Protein AF-A0A4S8ZFY7-F1 (afdb_monomer)

Nearest PDB structures (foldseek):
  8hhl-assembly1_A  TM=3.261E-01  e=6.156E+00  Mycolicibacterium mucogenicum

Solvent-accessible surface area (backbone atoms only — not comparable to full-atom values): 12616 Å² total; per-residue (Å²): 144,54,70,66,61,53,52,51,51,52,50,65,68,30,71,67,46,47,50,53,52,52,52,27,52,50,54,35,50,53,52,41,51,53,55,38,50,54,51,48,54,51,49,50,51,51,49,54,56,51,48,72,70,41,74,66,40,67,49,26,60,78,42,76,73,60,42,101,64,55,70,70,60,52,51,52,40,50,51,52,54,50,53,52,52,52,51,48,53,52,48,48,57,47,47,49,52,56,39,59,70,47,43,63,63,42,38,51,53,44,53,69,70,62,85,82,83,78,82,55,83,84,32,60,63,63,71,60,69,75,82,97,63,84,81,60,72,67,67,71,52,71,74,79,75,77,75,82,91,83,82,90,80,85,88,82,90,88,84,86,85,91,84,83,87,82,94,79,85,86,88,88,79,94,75,85,78,88,77,82,79,83,85,86,86,88,89,79,81,87,77,90,78,134

Sequence (194 aa):
MRPLDDAHHRWMASAEMRQIRHWALGHAREWIMFTYNQMVDMRKQQYEAHLATVPYYELYKIYSGRPPISQPQMHELRMQMSAAQGAYQRGIDEDWKNSLQRYPEVLDYYFNLVEFKLPGEKSIAVQEPVFGGPVAPDLKKTESKGGKRMMMQPSLPMPGGPFMMPPGGPPRMGGPGPGRMPPPFAMGMRPGGF

Foldseek 3Di:
DPPVVVVVVVVCVDPVVVVLLVVLVVVLVVVLVVQLVV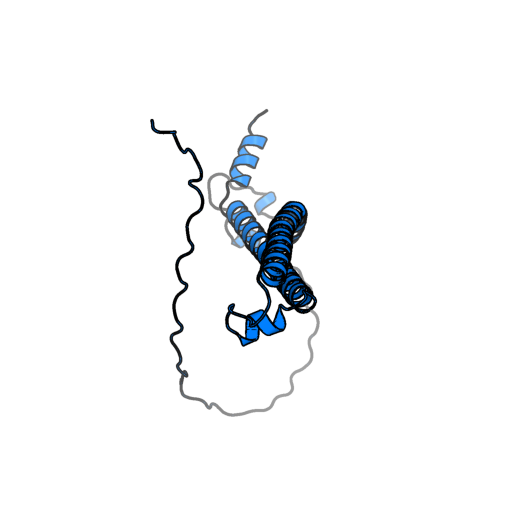QLVVLVVVLVVVLVVQPCSVQCVVVVNDGPDDPVSSVVNVVSNVVSVVVSVVSSVVSNVVSVVCSVVSSVVSSVVDDDDDDDCPQCCNVPPDPDDDDDVVSVVVVVPPDDDDDDDDDDDDDDDDDDDDDDDDDDDDDDDDDDDDDDDDPDDDDDDD

Organism: Aureobasidium pullulans (NCBI:txid5580)

Structure (mmCIF, N/CA/C/O backbone):
data_AF-A0A4S8ZFY7-F1
#
_entry.id   AF-A0A4S8ZFY7-F1
#
loop_
_atom_site.group_PDB
_atom_site.id
_atom_site.type_symbol
_atom_site.label_atom_id
_atom_site.label_alt_id
_atom_site.label_comp_id
_atom_site.label_asym_id
_atom_site.label_entity_id
_atom_site.label_seq_id
_atom_site.pdbx_PDB_ins_code
_atom_site.Cartn_x
_atom_site.Cartn_y
_atom_site.Cartn_z
_atom_site.occupancy
_atom_site.B_iso_or_equiv
_atom_site.auth_seq_id
_atom_site.auth_comp_id
_atom_site.auth_asym_id
_atom_site.auth_atom_id
_atom_site.pdbx_PDB_model_num
ATOM 1 N N . MET A 1 1 ? 38.882 8.556 -17.965 1.00 56.72 1 MET A N 1
ATOM 2 C CA . MET A 1 1 ? 37.901 7.527 -17.564 1.00 56.72 1 MET A CA 1
ATOM 3 C C . MET A 1 1 ? 36.544 8.194 -17.319 1.00 56.72 1 MET A C 1
ATOM 5 O O . MET A 1 1 ? 36.258 8.508 -16.180 1.00 56.72 1 MET A O 1
ATOM 9 N N . ARG A 1 2 ? 35.798 8.562 -18.379 1.00 80.81 2 ARG A N 1
ATOM 10 C CA . ARG A 1 2 ? 34.471 9.230 -18.289 1.00 80.81 2 ARG A CA 1
ATOM 11 C C . ARG A 1 2 ? 33.509 9.001 -19.481 1.00 80.81 2 ARG A C 1
ATOM 13 O O . ARG A 1 2 ? 32.314 8.951 -19.237 1.00 80.81 2 ARG A O 1
ATOM 20 N N . PRO A 1 3 ? 33.950 8.795 -20.744 1.00 88.06 3 PRO A N 1
ATOM 21 C CA . PRO A 1 3 ? 33.005 8.757 -21.873 1.00 88.06 3 PRO A CA 1
ATOM 22 C C . PRO A 1 3 ? 31.991 7.604 -21.846 1.00 88.06 3 PRO A C 1
ATOM 24 O O . PRO A 1 3 ? 30.846 7.791 -22.255 1.00 88.06 3 PRO A O 1
ATOM 27 N N . LEU A 1 4 ? 32.408 6.422 -21.373 1.00 89.19 4 LEU A N 1
ATOM 28 C CA . LEU A 1 4 ? 31.520 5.268 -21.209 1.00 89.19 4 LEU A CA 1
ATOM 29 C C . LEU A 1 4 ? 30.473 5.544 -20.129 1.00 89.19 4 LEU A C 1
ATOM 31 O O . LEU A 1 4 ? 29.285 5.357 -20.378 1.00 89.19 4 LEU A O 1
ATOM 35 N N . ASP A 1 5 ? 30.912 6.035 -18.971 1.00 92.38 5 ASP A N 1
ATOM 36 C CA . ASP A 1 5 ? 30.031 6.369 -17.852 1.00 92.38 5 ASP A CA 1
ATOM 37 C C . ASP A 1 5 ? 29.026 7.455 -18.257 1.00 92.38 5 ASP A C 1
ATOM 39 O O . ASP A 1 5 ? 27.833 7.328 -17.988 1.00 92.38 5 ASP A O 1
ATOM 43 N N . ASP A 1 6 ? 29.472 8.470 -19.005 1.00 92.00 6 ASP A N 1
ATOM 44 C CA . ASP A 1 6 ? 28.614 9.533 -19.529 1.00 92.00 6 ASP A CA 1
ATOM 45 C C . ASP A 1 6 ? 27.575 8.989 -20.526 1.00 92.00 6 ASP A C 1
ATOM 47 O O . ASP A 1 6 ? 26.408 9.387 -20.502 1.00 92.00 6 ASP A O 1
ATOM 51 N N . ALA A 1 7 ? 27.978 8.086 -21.428 1.00 90.25 7 ALA A N 1
ATOM 52 C CA . ALA A 1 7 ? 27.071 7.457 -22.388 1.00 90.25 7 ALA A CA 1
ATOM 53 C C . ALA A 1 7 ? 26.052 6.540 -21.700 1.00 90.25 7 ALA A C 1
ATOM 55 O O . ALA A 1 7 ? 24.858 6.618 -21.999 1.00 90.25 7 ALA A O 1
ATOM 56 N N . HIS A 1 8 ? 26.507 5.732 -20.744 1.00 90.75 8 HIS A N 1
ATOM 57 C CA . HIS A 1 8 ? 25.653 4.885 -19.923 1.00 90.75 8 HIS A CA 1
ATOM 58 C C . HIS A 1 8 ? 24.648 5.724 -19.124 1.00 90.75 8 HIS A C 1
ATOM 60 O O . HIS A 1 8 ? 23.452 5.443 -19.152 1.00 90.75 8 HIS A O 1
ATOM 66 N N . HIS A 1 9 ? 25.096 6.812 -18.494 1.00 93.88 9 HIS A N 1
ATOM 67 C CA . HIS A 1 9 ? 24.229 7.720 -17.750 1.00 93.88 9 HIS A CA 1
ATOM 68 C C . HIS A 1 9 ? 23.139 8.344 -18.637 1.00 93.88 9 HIS A C 1
ATOM 70 O O . HIS A 1 9 ? 21.966 8.357 -18.257 1.00 93.88 9 HIS A O 1
ATOM 76 N N . ARG A 1 10 ? 23.484 8.798 -19.854 1.00 92.31 10 ARG A N 1
ATOM 77 C CA . ARG A 1 10 ? 22.493 9.308 -20.823 1.00 92.31 10 ARG A CA 1
ATOM 78 C C . ARG A 1 10 ? 21.473 8.244 -21.223 1.00 92.31 10 ARG A C 1
ATOM 80 O O . ARG A 1 10 ? 20.291 8.558 -21.326 1.00 92.31 10 ARG A O 1
ATOM 87 N N . TRP A 1 11 ? 21.905 6.999 -21.423 1.00 91.00 11 TRP A N 1
ATOM 88 C CA . TRP A 1 11 ? 20.997 5.894 -21.734 1.00 91.00 11 TRP A CA 1
ATOM 89 C C . TRP A 1 11 ? 20.074 5.558 -20.557 1.00 91.00 11 TRP A C 1
ATOM 91 O O . TRP A 1 11 ? 18.869 5.406 -20.747 1.00 91.00 11 TRP A O 1
ATOM 101 N N . MET A 1 12 ? 20.589 5.554 -19.327 1.00 92.81 12 MET A N 1
ATOM 102 C CA . MET A 1 12 ? 19.773 5.384 -18.118 1.00 92.81 12 MET A CA 1
ATOM 103 C C . MET A 1 12 ? 18.739 6.510 -17.941 1.00 92.81 12 MET A C 1
ATOM 105 O O . MET A 1 12 ? 17.677 6.296 -17.353 1.00 92.81 12 MET A O 1
ATOM 109 N N . ALA A 1 13 ? 19.022 7.697 -18.487 1.00 92.56 13 ALA A N 1
ATOM 110 C CA . ALA A 1 13 ? 18.121 8.846 -18.539 1.00 92.56 13 ALA A CA 1
ATOM 111 C C . ALA A 1 13 ? 17.257 8.920 -19.821 1.00 92.56 13 ALA A C 1
ATOM 113 O O . ALA A 1 13 ? 16.560 9.919 -20.028 1.00 92.56 13 ALA A O 1
ATOM 114 N N . SER A 1 14 ? 17.282 7.902 -20.686 1.00 93.19 14 SER A N 1
ATOM 115 C CA . SER A 1 14 ? 16.482 7.846 -21.920 1.00 93.19 14 SER A CA 1
ATOM 116 C C . SER A 1 14 ? 14.975 7.730 -21.648 1.00 93.19 14 SER A C 1
ATOM 118 O O . SER A 1 14 ? 14.536 7.427 -20.534 1.00 93.19 14 SER A O 1
ATOM 120 N N . ALA A 1 15 ? 14.154 7.992 -22.670 1.00 91.88 15 ALA A N 1
ATOM 121 C CA . ALA A 1 15 ? 12.702 7.857 -22.558 1.00 91.88 15 ALA A CA 1
ATOM 122 C C . ALA A 1 15 ? 12.288 6.392 -22.354 1.00 91.88 15 ALA A C 1
ATOM 124 O O . ALA A 1 15 ? 11.414 6.112 -21.537 1.00 91.88 15 ALA A O 1
ATOM 125 N N . GLU A 1 16 ? 12.973 5.474 -23.030 1.00 90.06 16 GLU A N 1
ATOM 126 C CA . GLU A 1 16 ? 12.769 4.033 -22.965 1.00 90.06 16 GLU A CA 1
ATOM 127 C C . GLU A 1 16 ? 13.034 3.507 -21.552 1.00 90.06 16 GLU A C 1
ATOM 129 O O . GLU A 1 16 ? 12.172 2.860 -20.957 1.00 90.06 16 GLU A O 1
ATOM 134 N N . MET A 1 17 ? 14.182 3.854 -20.958 1.00 94.38 17 MET A N 1
ATOM 135 C CA . MET A 1 17 ? 14.497 3.423 -19.593 1.00 94.38 17 MET A CA 1
ATOM 136 C C . MET A 1 17 ? 13.538 4.037 -18.561 1.00 94.38 17 MET A C 1
ATOM 138 O O . MET A 1 17 ? 13.124 3.366 -17.612 1.00 94.38 17 MET A O 1
ATOM 142 N N . ARG A 1 18 ? 13.116 5.297 -18.749 1.00 95.44 18 ARG A N 1
ATOM 143 C CA . ARG A 1 18 ? 12.071 5.910 -17.908 1.00 95.44 18 ARG A CA 1
ATOM 144 C C . ARG A 1 18 ? 10.742 5.164 -18.005 1.00 95.44 18 ARG A C 1
ATOM 146 O O . ARG A 1 18 ? 10.114 4.950 -16.972 1.00 95.44 18 ARG A O 1
ATOM 153 N N . GLN A 1 19 ? 10.327 4.764 -19.206 1.00 95.56 19 GLN A N 1
ATOM 154 C CA . GLN A 1 19 ? 9.098 4.000 -19.417 1.00 95.56 19 GLN A CA 1
ATOM 155 C C . GLN A 1 19 ? 9.163 2.642 -18.713 1.00 95.56 19 GLN A C 1
ATOM 157 O O . GLN A 1 19 ? 8.219 2.277 -18.016 1.00 95.56 19 GLN A O 1
ATOM 162 N N . ILE A 1 20 ? 10.291 1.939 -18.829 1.00 96.00 20 ILE A N 1
ATOM 163 C CA . ILE A 1 20 ? 10.524 0.655 -18.156 1.00 96.00 20 ILE A CA 1
ATOM 164 C C . ILE A 1 20 ? 10.422 0.808 -16.638 1.00 96.00 20 ILE A C 1
ATOM 166 O O . ILE A 1 20 ? 9.660 0.093 -15.990 1.00 96.00 20 ILE A O 1
ATOM 170 N N . ARG A 1 21 ? 11.133 1.788 -16.065 1.00 97.06 21 ARG A N 1
ATOM 171 C CA . ARG A 1 21 ? 11.073 2.067 -14.624 1.00 97.06 21 ARG A CA 1
ATOM 172 C C . ARG A 1 21 ? 9.662 2.421 -14.174 1.00 97.06 21 ARG A C 1
ATOM 174 O O . ARG A 1 21 ? 9.221 1.929 -13.144 1.00 97.06 21 ARG A O 1
ATOM 181 N N . HIS A 1 22 ? 8.964 3.272 -14.922 1.00 97.44 22 HIS A N 1
ATOM 182 C CA . HIS A 1 22 ? 7.596 3.664 -14.596 1.00 97.44 22 HIS A CA 1
ATOM 183 C C . HIS A 1 22 ? 6.650 2.460 -14.599 1.00 97.44 22 HIS A C 1
ATOM 185 O O . HIS A 1 22 ? 5.879 2.294 -13.657 1.00 97.44 22 HIS A O 1
ATOM 191 N N . TRP A 1 23 ? 6.753 1.599 -15.616 1.00 97.81 23 TRP A N 1
ATOM 192 C CA . TRP A 1 23 ? 5.964 0.377 -15.716 1.00 97.81 23 TRP A CA 1
ATOM 193 C C . TRP A 1 23 ? 6.233 -0.561 -14.532 1.00 97.81 23 TRP A C 1
ATOM 195 O O . TRP A 1 23 ? 5.291 -0.919 -13.828 1.00 97.81 23 TRP A O 1
ATOM 205 N N . ALA A 1 24 ? 7.499 -0.880 -14.244 1.00 98.19 24 ALA A N 1
ATOM 206 C CA . ALA A 1 24 ? 7.856 -1.782 -13.147 1.00 98.19 24 ALA A CA 1
ATOM 207 C C . ALA A 1 24 ? 7.432 -1.227 -11.774 1.00 98.19 24 ALA A C 1
ATOM 209 O O . ALA A 1 24 ? 6.827 -1.941 -10.977 1.00 98.19 24 ALA A O 1
ATOM 210 N N . LEU 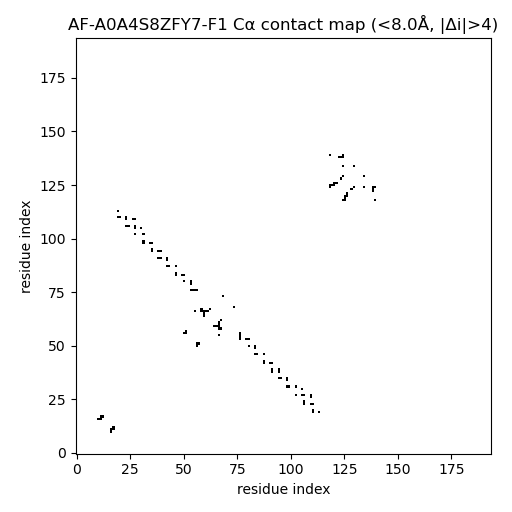A 1 25 ? 7.675 0.065 -11.515 1.00 97.94 25 LEU A N 1
ATOM 211 C CA . LEU A 1 25 ? 7.277 0.725 -10.265 1.00 97.94 25 LEU A CA 1
ATOM 212 C C . LEU A 1 25 ? 5.755 0.760 -10.085 1.00 97.94 25 LEU A C 1
ATOM 214 O O . LEU A 1 25 ? 5.270 0.567 -8.971 1.00 97.94 25 LEU A O 1
ATOM 218 N N . GLY A 1 26 ? 5.006 1.013 -11.162 1.00 98.25 26 GLY A N 1
ATOM 219 C CA . GLY A 1 26 ? 3.545 1.016 -11.132 1.00 98.25 26 GLY A CA 1
ATOM 220 C C . GLY A 1 26 ? 2.991 -0.338 -10.696 1.00 98.25 26 GLY A C 1
ATOM 221 O O . GLY A 1 26 ? 2.262 -0.413 -9.708 1.00 98.25 26 GLY A O 1
ATOM 222 N N . HIS A 1 27 ? 3.426 -1.409 -11.360 1.00 98.50 27 HIS A N 1
ATOM 223 C CA . HIS A 1 27 ? 2.950 -2.763 -11.071 1.00 98.50 27 HIS A CA 1
ATOM 224 C C . HIS A 1 27 ? 3.401 -3.255 -9.694 1.00 98.50 27 HIS A C 1
ATOM 226 O O . HIS A 1 27 ? 2.603 -3.821 -8.948 1.00 98.50 27 HIS A O 1
ATOM 232 N N . ALA A 1 28 ? 4.651 -2.982 -9.306 1.00 98.31 28 ALA A N 1
ATOM 233 C CA . ALA A 1 28 ? 5.142 -3.336 -7.980 1.00 98.31 28 ALA A CA 1
ATOM 234 C C . ALA A 1 28 ? 4.320 -2.658 -6.876 1.00 98.31 28 ALA A C 1
ATOM 236 O O . ALA A 1 28 ? 3.912 -3.307 -5.914 1.00 98.31 28 ALA A O 1
ATOM 237 N N . ARG A 1 29 ? 4.015 -1.362 -7.024 1.00 97.62 29 ARG A N 1
ATOM 238 C CA . ARG A 1 29 ? 3.180 -0.629 -6.065 1.00 97.62 29 ARG A CA 1
ATOM 239 C C . ARG A 1 29 ? 1.773 -1.215 -5.968 1.00 97.62 29 ARG A C 1
ATOM 241 O O . ARG A 1 29 ? 1.260 -1.362 -4.860 1.00 97.62 29 ARG A O 1
ATOM 248 N N . GLU A 1 30 ? 1.145 -1.517 -7.100 1.00 98.06 30 GLU A N 1
ATOM 249 C CA . GLU A 1 30 ? -0.192 -2.118 -7.133 1.00 98.06 30 GLU A CA 1
ATOM 250 C C . GLU A 1 30 ? -0.214 -3.473 -6.426 1.00 98.06 30 GLU A C 1
ATOM 252 O O . GLU A 1 30 ? -1.083 -3.712 -5.589 1.00 98.06 30 GLU A O 1
ATOM 257 N N . TRP A 1 31 ? 0.785 -4.318 -6.681 1.00 97.81 31 TRP A N 1
ATOM 258 C CA . TRP A 1 31 ? 0.906 -5.627 -6.048 1.00 97.81 31 TRP A CA 1
ATOM 259 C C . TRP A 1 31 ? 1.089 -5.535 -4.524 1.00 97.81 31 TRP A C 1
ATOM 261 O O . TRP A 1 31 ? 0.446 -6.271 -3.768 1.00 97.81 31 TRP A O 1
ATOM 271 N N . ILE A 1 32 ? 1.924 -4.599 -4.057 1.00 97.88 32 ILE A N 1
ATOM 272 C CA . ILE A 1 32 ? 2.134 -4.345 -2.624 1.00 97.88 32 ILE A CA 1
ATOM 273 C C . ILE A 1 32 ? 0.836 -3.900 -1.960 1.00 97.88 32 ILE A C 1
ATOM 275 O O . ILE A 1 32 ? 0.464 -4.437 -0.920 1.00 97.88 32 ILE A O 1
ATOM 279 N N . MET A 1 33 ? 0.127 -2.950 -2.573 1.00 97.75 33 MET A N 1
ATOM 280 C CA . MET A 1 33 ? -1.140 -2.450 -2.040 1.00 97.75 33 MET A CA 1
ATOM 281 C C . MET A 1 33 ? -2.213 -3.536 -2.027 1.00 97.75 33 MET A C 1
ATOM 283 O O . MET A 1 33 ? -2.927 -3.672 -1.037 1.00 97.75 33 MET A O 1
ATOM 287 N N . PHE A 1 34 ? -2.305 -4.337 -3.089 1.00 96.75 34 PHE A N 1
ATOM 288 C CA . PHE A 1 34 ? -3.218 -5.473 -3.154 1.00 96.75 34 PHE A CA 1
ATOM 289 C C . PHE A 1 34 ? -2.973 -6.452 -1.999 1.00 96.75 34 PHE A C 1
ATOM 291 O O . PHE A 1 34 ? -3.896 -6.771 -1.252 1.00 96.75 34 PHE A O 1
ATOM 298 N N . THR A 1 35 ? -1.721 -6.870 -1.805 1.00 96.19 35 THR A N 1
ATOM 299 C CA . THR A 1 35 ? -1.345 -7.820 -0.749 1.00 96.19 35 THR A CA 1
ATOM 300 C C . THR A 1 35 ? -1.579 -7.243 0.647 1.00 96.19 35 THR A C 1
ATOM 302 O O . THR A 1 35 ? -2.128 -7.924 1.511 1.00 96.19 35 THR A O 1
ATOM 305 N N . TYR A 1 36 ? -1.217 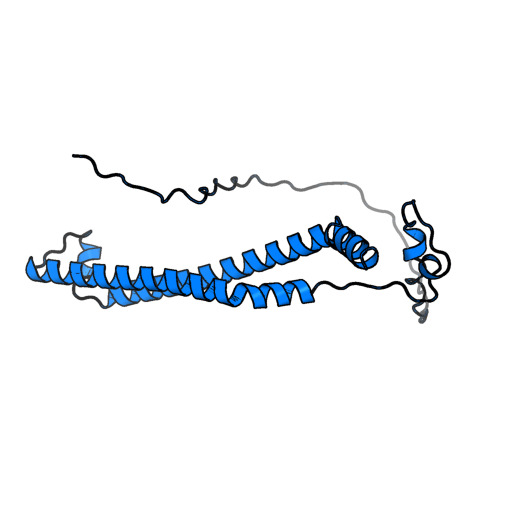-5.977 0.869 1.00 98.06 36 TYR A N 1
ATOM 306 C CA . TYR A 1 36 ? -1.477 -5.283 2.128 1.00 98.06 36 TYR A CA 1
ATOM 307 C C . TYR A 1 36 ? -2.974 -5.232 2.454 1.00 98.06 36 TYR A C 1
ATOM 309 O O . TYR A 1 36 ? -3.367 -5.585 3.563 1.00 98.06 36 TYR A O 1
ATOM 317 N N . ASN A 1 37 ? -3.819 -4.874 1.484 1.00 97.75 37 ASN A N 1
ATOM 318 C CA . ASN A 1 37 ? -5.266 -4.817 1.690 1.00 97.75 37 ASN A CA 1
ATOM 319 C C . ASN A 1 37 ? -5.842 -6.188 2.076 1.00 97.75 37 ASN A C 1
ATOM 321 O O . ASN A 1 37 ? -6.669 -6.257 2.978 1.00 97.75 37 ASN A O 1
ATOM 325 N N . GLN A 1 38 ? -5.351 -7.282 1.479 1.00 97.56 38 GLN A N 1
ATOM 326 C CA . GLN A 1 38 ? -5.750 -8.637 1.884 1.00 97.56 38 GLN A CA 1
ATOM 327 C C . GLN A 1 38 ? -5.393 -8.942 3.348 1.00 97.56 38 GLN A C 1
ATOM 329 O O . GLN A 1 38 ? -6.184 -9.553 4.066 1.00 97.56 38 GLN A O 1
ATOM 334 N N . MET A 1 39 ? -4.223 -8.499 3.818 1.00 97.19 39 MET A N 1
ATOM 335 C CA . MET A 1 39 ? -3.831 -8.671 5.222 1.00 97.19 39 MET A CA 1
ATOM 336 C C . MET A 1 39 ? -4.687 -7.818 6.161 1.00 97.19 39 MET A C 1
ATOM 338 O O . MET A 1 39 ? -5.121 -8.315 7.198 1.00 97.19 39 MET A O 1
ATOM 342 N N . VAL A 1 40 ? -5.007 -6.578 5.779 1.00 97.62 40 VAL A N 1
ATOM 343 C CA . VAL A 1 40 ? -5.929 -5.715 6.537 1.00 97.62 40 VAL A CA 1
ATOM 344 C C . VAL A 1 40 ? -7.317 -6.349 6.641 1.00 97.62 40 VAL A C 1
ATOM 346 O O . VAL A 1 40 ? -7.887 -6.390 7.732 1.00 97.62 40 VAL A O 1
ATOM 349 N N . ASP A 1 41 ? -7.842 -6.900 5.546 1.00 98.00 41 ASP A N 1
ATOM 350 C CA . ASP A 1 41 ? -9.130 -7.598 5.542 1.00 98.00 41 ASP A CA 1
ATOM 351 C C . ASP A 1 41 ? -9.106 -8.813 6.483 1.00 98.00 41 ASP A C 1
ATOM 353 O O . ASP A 1 41 ? -10.015 -8.992 7.299 1.00 98.00 41 ASP A O 1
ATOM 357 N N . MET A 1 42 ? -8.032 -9.608 6.446 1.00 97.88 42 MET A N 1
ATOM 358 C CA . MET A 1 42 ? -7.836 -10.733 7.363 1.00 97.88 42 MET A CA 1
ATOM 359 C C . MET A 1 42 ? -7.748 -10.270 8.828 1.00 97.88 42 MET A C 1
ATOM 361 O O . MET A 1 42 ? -8.389 -10.856 9.701 1.00 97.88 42 MET A O 1
ATOM 365 N N . ARG A 1 43 ? -6.996 -9.202 9.122 1.00 97.56 43 ARG A N 1
ATOM 366 C CA . ARG A 1 43 ? -6.893 -8.621 10.473 1.00 97.56 43 ARG A CA 1
ATOM 367 C C . ARG A 1 43 ? -8.239 -8.133 10.976 1.00 97.56 43 ARG A C 1
ATOM 369 O O . ARG A 1 43 ? -8.546 -8.317 12.151 1.00 97.56 43 ARG A O 1
ATOM 376 N N . LYS A 1 44 ? -9.044 -7.524 10.106 1.00 97.88 44 LYS A N 1
ATOM 377 C CA . LYS A 1 44 ? -10.382 -7.052 10.457 1.00 97.88 44 LYS A CA 1
ATOM 378 C C . LYS A 1 44 ? -11.271 -8.223 10.868 1.00 97.88 44 LYS A C 1
ATOM 380 O O . LYS A 1 44 ? -11.902 -8.157 11.918 1.00 97.88 44 LYS A O 1
ATOM 385 N N . GLN A 1 45 ? -11.246 -9.317 10.109 1.00 97.88 45 GLN A N 1
ATOM 386 C CA . GLN A 1 45 ? -11.970 -10.542 10.464 1.00 97.88 45 GLN A CA 1
ATOM 387 C C . GLN A 1 45 ? -11.485 -11.128 11.798 1.00 97.88 45 GLN A C 1
ATOM 389 O O . GLN A 1 45 ? -12.301 -11.499 12.637 1.00 97.88 45 GLN A O 1
ATOM 394 N N . GLN A 1 46 ? -10.169 -11.172 12.032 1.00 97.19 46 GLN A N 1
ATOM 395 C CA . GLN A 1 46 ? -9.597 -11.636 13.303 1.00 97.19 46 GLN A CA 1
ATOM 396 C C . GLN A 1 46 ? -10.013 -10.752 14.485 1.00 97.19 46 GLN A C 1
ATOM 398 O O . GLN A 1 46 ? -10.338 -11.266 15.554 1.00 97.19 46 GLN A O 1
ATOM 403 N N . TYR A 1 47 ? -10.024 -9.431 14.299 1.00 98.06 47 TYR A N 1
ATOM 404 C CA . TYR A 1 47 ? -10.467 -8.471 15.306 1.00 98.06 47 TYR A CA 1
ATOM 405 C C . TYR A 1 47 ? -11.953 -8.647 15.641 1.00 98.06 47 TYR A C 1
ATOM 407 O O . TYR A 1 47 ? -12.306 -8.745 16.815 1.00 98.06 47 TYR A O 1
ATOM 415 N N . GLU A 1 48 ? -12.816 -8.759 14.629 1.00 97.12 48 GLU A N 1
ATOM 416 C CA . GLU A 1 48 ? -14.251 -9.005 14.810 1.00 97.12 48 GLU A CA 1
ATOM 417 C C . GLU A 1 48 ? -14.515 -10.352 15.497 1.00 97.12 48 GLU A C 1
ATOM 419 O O . GLU A 1 48 ? -15.307 -10.422 16.439 1.00 97.12 48 GLU A O 1
ATOM 424 N N . ALA A 1 49 ? -13.803 -11.407 15.089 1.00 97.00 49 ALA A N 1
ATOM 425 C CA . ALA A 1 49 ? -13.879 -12.718 15.724 1.00 97.00 49 ALA A CA 1
ATOM 426 C C . ALA A 1 49 ? -13.423 -12.667 17.190 1.00 97.00 49 ALA A C 1
ATOM 428 O O . ALA A 1 49 ? -14.068 -13.256 18.054 1.00 97.00 49 ALA A O 1
ATOM 429 N N . HIS A 1 50 ? -12.351 -11.930 17.496 1.00 96.88 50 HIS A N 1
ATOM 430 C CA . HIS A 1 50 ? -11.892 -11.757 18.870 1.00 96.88 50 HIS A CA 1
ATOM 431 C C . HIS A 1 50 ? -12.920 -11.004 19.718 1.00 96.88 50 HIS A C 1
ATOM 433 O O . HIS A 1 50 ? -13.252 -11.459 20.811 1.00 96.88 50 HIS A O 1
ATOM 439 N N . LEU A 1 51 ? -13.490 -9.909 19.211 1.00 96.81 51 LEU A N 1
ATOM 440 C CA . LEU A 1 51 ? -14.541 -9.184 19.923 1.00 96.81 51 LEU A CA 1
ATOM 441 C C . LEU A 1 51 ? -15.775 -10.050 20.189 1.00 96.81 51 LEU A C 1
ATOM 443 O O . LEU A 1 51 ? -16.351 -9.954 21.267 1.00 96.81 51 LEU A O 1
ATOM 447 N N . ALA A 1 52 ? -16.146 -10.948 19.274 1.00 95.81 52 ALA A N 1
ATOM 448 C CA . ALA A 1 52 ? -17.239 -11.893 19.507 1.00 95.81 52 ALA A CA 1
ATOM 449 C C . ALA A 1 52 ? -16.990 -12.832 20.709 1.00 95.81 52 ALA A C 1
ATOM 451 O O . ALA A 1 52 ? -17.943 -13.333 21.301 1.00 95.81 52 ALA A O 1
ATOM 452 N N . THR A 1 53 ? -15.727 -13.047 21.102 1.00 96.31 53 THR A N 1
ATOM 453 C CA . THR A 1 53 ? -15.365 -13.818 22.307 1.00 96.31 53 THR A CA 1
ATOM 454 C C . THR A 1 53 ? -15.338 -12.983 23.592 1.00 96.31 53 THR A C 1
ATOM 456 O O . THR A 1 53 ? -15.306 -13.550 24.684 1.00 96.31 53 THR A O 1
ATOM 459 N N . VAL A 1 54 ? -15.359 -11.649 23.489 1.00 96.31 54 VAL A N 1
ATOM 460 C CA . VAL A 1 54 ? -15.286 -10.744 24.644 1.00 96.31 54 VAL A CA 1
ATOM 461 C C . VAL A 1 54 ? -16.594 -10.809 25.452 1.00 96.31 54 VAL A C 1
ATOM 463 O O . VAL A 1 54 ? -17.681 -10.616 24.891 1.00 96.31 54 VAL A O 1
ATOM 466 N N . PRO A 1 55 ? -16.538 -11.033 26.780 1.00 96.25 55 PRO A N 1
ATOM 467 C CA . PRO A 1 55 ? -17.725 -11.067 27.627 1.00 96.25 55 PRO A CA 1
ATOM 468 C C . PRO A 1 55 ? -18.566 -9.793 27.505 1.00 96.25 55 PRO A C 1
ATOM 470 O O . PRO A 1 55 ? -18.039 -8.685 27.508 1.00 96.25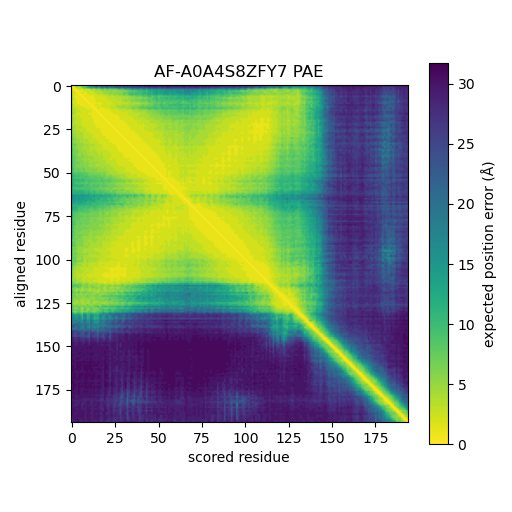 55 PRO A O 1
ATOM 473 N N . TYR A 1 56 ? -19.890 -9.947 27.446 1.00 95.12 56 TYR A N 1
ATOM 474 C CA . TYR A 1 56 ? -20.865 -8.849 27.325 1.00 95.12 56 TYR A CA 1
ATOM 475 C C . TYR A 1 56 ? -20.807 -8.041 26.012 1.00 95.12 56 TYR A C 1
ATOM 477 O O . TYR A 1 56 ? -21.623 -7.131 25.841 1.00 95.12 56 TYR A O 1
ATOM 485 N N . TYR A 1 57 ? -19.928 -8.374 25.059 1.00 96.38 57 TYR A N 1
ATOM 486 C CA . TYR A 1 57 ? -19.818 -7.647 23.788 1.00 96.38 57 TYR A CA 1
ATOM 487 C C . TYR A 1 57 ? -21.084 -7.752 22.921 1.00 96.38 57 TYR A C 1
ATOM 489 O O . TYR A 1 57 ? -21.544 -6.755 22.364 1.00 96.38 57 TYR A O 1
ATOM 497 N N . GLU A 1 58 ? -21.723 -8.923 22.867 1.00 95.44 58 GLU A N 1
ATOM 498 C CA . GLU A 1 58 ? -22.991 -9.077 22.138 1.00 95.44 58 GLU A CA 1
ATOM 499 C C . GLU A 1 58 ? -24.119 -8.227 22.747 1.00 95.44 58 GLU A C 1
ATOM 501 O O . GLU A 1 58 ? -24.847 -7.551 22.020 1.00 95.44 58 GLU A O 1
ATOM 506 N N . LEU A 1 59 ? -24.213 -8.154 24.083 1.00 95.38 59 LEU A N 1
ATOM 507 C CA . LEU A 1 59 ? -25.151 -7.238 24.748 1.00 95.38 59 LEU A CA 1
ATOM 508 C C . LEU A 1 59 ? -24.820 -5.781 24.416 1.00 95.38 59 LEU A C 1
ATOM 510 O O . LEU A 1 59 ? -25.714 -4.982 24.147 1.00 95.38 59 LEU A O 1
ATOM 514 N N . TYR A 1 60 ? -23.538 -5.424 24.404 1.00 95.50 60 TYR A N 1
ATOM 515 C CA . TYR A 1 60 ? -23.101 -4.085 24.033 1.00 95.50 60 TYR A CA 1
ATOM 516 C C . TYR A 1 60 ? -23.549 -3.703 22.615 1.00 95.50 60 TYR A C 1
ATOM 518 O O . TYR A 1 60 ? -24.044 -2.592 22.422 1.00 95.50 60 TYR A O 1
ATOM 526 N N . LYS A 1 61 ? -23.464 -4.625 21.647 1.00 94.50 61 LYS A N 1
ATOM 527 C CA . LYS A 1 61 ? -23.968 -4.429 20.278 1.00 94.50 61 LYS A CA 1
ATOM 528 C C . LYS A 1 61 ? -25.487 -4.267 20.228 1.00 94.50 61 LYS A C 1
ATOM 530 O O . LYS A 1 61 ? -25.967 -3.286 19.666 1.00 94.50 61 LYS A O 1
ATOM 535 N N . ILE A 1 62 ? -26.237 -5.189 20.838 1.00 96.62 62 ILE A N 1
ATOM 536 C CA . ILE A 1 62 ? -27.713 -5.189 20.825 1.00 96.62 62 ILE A CA 1
ATOM 537 C C . ILE A 1 62 ? -28.269 -3.888 21.418 1.00 96.62 62 ILE A C 1
ATOM 539 O O . ILE A 1 62 ? -29.182 -3.282 20.864 1.00 96.62 62 ILE A O 1
ATOM 543 N N . TYR A 1 63 ? -27.679 -3.420 22.518 1.00 96.38 63 TYR A N 1
ATOM 544 C CA . TYR A 1 63 ? -28.114 -2.216 23.224 1.00 96.38 63 TYR A CA 1
ATOM 545 C C . TYR A 1 63 ? -27.381 -0.939 22.773 1.00 96.38 63 TYR A C 1
ATOM 547 O O . TYR A 1 63 ? -27.333 0.037 23.523 1.00 96.38 63 TYR A O 1
ATOM 555 N N . SER A 1 64 ? -26.796 -0.920 21.567 1.00 93.56 64 SER A N 1
ATOM 556 C CA . SER A 1 64 ? -26.160 0.270 20.967 1.00 93.56 64 SER A CA 1
ATOM 557 C C . SER A 1 64 ? -25.174 0.988 21.905 1.00 93.56 64 SER A C 1
ATOM 559 O O . SER A 1 64 ? -25.165 2.213 22.033 1.00 93.56 64 SER A O 1
ATOM 561 N N . GLY A 1 65 ? -24.364 0.211 22.622 1.00 91.69 65 GLY A N 1
ATOM 562 C CA . GLY A 1 65 ? -23.351 0.702 23.552 1.00 91.69 65 GLY A CA 1
ATOM 563 C C . GLY A 1 65 ? -23.840 1.023 24.967 1.00 91.69 65 GLY A C 1
ATOM 564 O O . GLY A 1 65 ? -23.051 1.503 25.785 1.00 91.69 65 GLY A O 1
ATOM 565 N N . ARG A 1 66 ? -25.112 0.747 25.288 1.00 91.81 66 ARG A N 1
ATOM 566 C CA . ARG A 1 66 ? -25.701 0.920 26.631 1.00 91.81 66 ARG A CA 1
ATOM 567 C C . ARG A 1 66 ? -26.294 -0.389 27.182 1.00 91.81 66 ARG A C 1
ATOM 569 O O . ARG A 1 66 ? -27.489 -0.438 27.471 1.00 91.81 66 ARG A O 1
ATOM 576 N N . PRO A 1 67 ? -25.490 -1.460 27.311 1.00 93.88 67 PRO A N 1
ATOM 577 C CA . PRO A 1 67 ? -25.974 -2.740 27.820 1.00 93.88 67 PRO A CA 1
ATOM 578 C C . PRO A 1 67 ? -26.446 -2.640 29.282 1.00 93.88 67 PRO A C 1
ATOM 580 O O . PRO A 1 67 ? -25.836 -1.903 30.063 1.00 93.88 67 PRO A O 1
ATOM 583 N N . PRO A 1 68 ? -27.482 -3.402 29.686 1.00 93.94 68 PRO A N 1
ATOM 584 C CA . PRO A 1 68 ? -27.974 -3.457 31.064 1.00 93.94 68 PRO A CA 1
ATOM 585 C C . PRO A 1 68 ? -27.050 -4.314 31.951 1.00 93.94 68 PRO A C 1
ATOM 587 O O . PRO A 1 68 ? -27.447 -5.349 32.480 1.00 93.94 68 PRO A O 1
ATOM 590 N N . ILE A 1 69 ? -25.790 -3.898 32.082 1.00 94.75 69 ILE A N 1
ATOM 591 C CA . ILE A 1 69 ? -24.755 -4.541 32.905 1.00 94.75 69 ILE A CA 1
ATOM 592 C C . ILE A 1 69 ? -24.272 -3.583 33.994 1.00 94.75 69 ILE A C 1
ATOM 594 O O . ILE A 1 69 ? -24.458 -2.368 33.909 1.00 94.75 69 ILE A O 1
ATOM 598 N N . SER A 1 70 ? -23.635 -4.126 35.030 1.00 96.44 70 SER A N 1
ATOM 599 C CA . SER A 1 70 ? -23.097 -3.310 36.120 1.00 96.44 70 SER A CA 1
ATOM 600 C C . SER A 1 70 ? -21.922 -2.435 35.656 1.00 96.44 70 SER A C 1
ATOM 602 O O . SER A 1 70 ? -21.199 -2.773 34.717 1.00 96.44 70 SER A O 1
ATOM 604 N N . GLN A 1 71 ? -21.691 -1.317 36.351 1.00 94.75 71 GLN A N 1
ATOM 605 C CA . GLN A 1 71 ? -20.555 -0.424 36.083 1.00 94.75 71 GLN A CA 1
ATOM 606 C C . GLN A 1 71 ? -19.182 -1.127 36.053 1.00 94.75 71 GLN A C 1
ATOM 608 O O . GLN A 1 71 ? -18.438 -0.881 35.102 1.00 94.75 71 GLN A O 1
ATOM 613 N N . PRO A 1 72 ? -18.819 -2.017 37.003 1.00 96.50 72 PRO A N 1
ATOM 614 C CA . PRO A 1 72 ? -17.534 -2.717 36.935 1.00 96.50 72 PRO A CA 1
ATOM 615 C C . PRO A 1 72 ? -17.417 -3.646 35.715 1.00 96.50 72 PRO A C 1
ATOM 617 O O . PRO A 1 72 ? -16.377 -3.649 35.062 1.00 96.50 72 PRO A O 1
ATOM 620 N N . GLN A 1 73 ? -18.481 -4.368 35.339 1.00 96.00 73 GLN A N 1
ATOM 621 C CA . GLN A 1 73 ? -18.489 -5.197 34.119 1.00 96.00 73 GLN A CA 1
ATOM 622 C C . GLN A 1 73 ? -18.318 -4.346 32.856 1.00 96.00 73 GLN A C 1
ATOM 624 O O . GLN A 1 73 ? -17.613 -4.725 31.925 1.00 96.00 73 GLN A O 1
ATOM 629 N N . MET A 1 74 ? -18.954 -3.176 32.833 1.00 96.38 74 MET A N 1
ATOM 630 C CA . MET A 1 74 ? -18.864 -2.235 31.724 1.00 96.38 74 MET A CA 1
ATOM 631 C C . MET A 1 74 ? -17.443 -1.658 31.596 1.00 96.38 74 MET A C 1
ATOM 633 O O . MET A 1 74 ? -16.921 -1.539 30.487 1.00 96.38 74 MET A O 1
ATOM 637 N N . HIS A 1 75 ? -16.786 -1.345 32.718 1.00 95.75 75 HIS A N 1
ATOM 638 C CA . HIS A 1 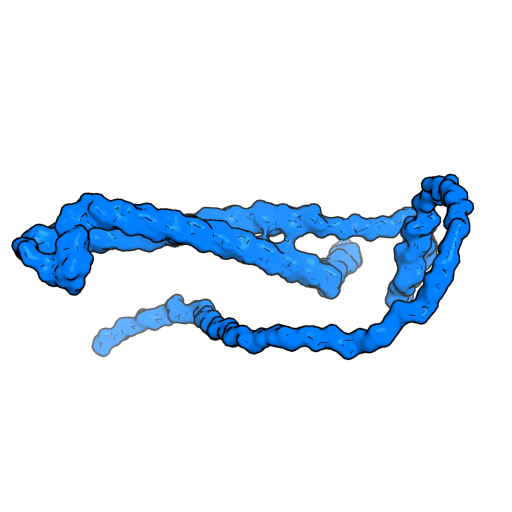75 ? -15.388 -0.913 32.722 1.00 95.75 75 HIS A CA 1
ATOM 639 C C . HIS A 1 75 ? -14.457 -1.990 32.147 1.00 95.75 75 HIS A C 1
ATOM 641 O O . HIS A 1 75 ? -13.670 -1.687 31.251 1.00 95.75 75 HIS A O 1
ATOM 647 N N . GLU A 1 76 ? -14.604 -3.239 32.594 1.00 96.44 76 GLU A N 1
ATOM 648 C CA . GLU A 1 76 ? -13.821 -4.373 32.092 1.00 96.44 76 GLU A CA 1
ATOM 649 C C . GLU A 1 76 ? -14.010 -4.575 30.581 1.00 96.44 76 GLU A C 1
ATOM 651 O O . GLU A 1 76 ? -13.035 -4.634 29.832 1.00 96.44 76 GLU A O 1
ATOM 656 N N . LEU A 1 77 ? -15.260 -4.566 30.104 1.00 96.69 77 LEU A N 1
ATOM 657 C CA . LEU A 1 77 ? -15.575 -4.646 28.675 1.00 96.69 77 LEU A CA 1
ATOM 658 C C . LEU A 1 77 ? -14.855 -3.549 27.873 1.00 96.69 77 LEU A C 1
ATOM 660 O O . LEU A 1 77 ? -14.250 -3.828 26.838 1.00 96.69 77 LEU A O 1
ATOM 664 N N . ARG A 1 78 ? -14.880 -2.297 28.350 1.00 95.75 78 ARG A N 1
ATOM 665 C CA . ARG A 1 78 ? -14.186 -1.185 27.679 1.00 95.75 78 ARG A CA 1
ATOM 666 C C . ARG A 1 78 ? -12.676 -1.388 27.638 1.00 95.75 78 ARG A C 1
ATOM 668 O O . ARG A 1 78 ? -12.064 -1.068 26.619 1.00 95.75 78 ARG A O 1
ATOM 675 N N . MET A 1 79 ? -12.077 -1.903 28.712 1.00 97.25 79 MET A N 1
ATOM 676 C CA . MET A 1 79 ? -10.645 -2.206 28.733 1.00 97.25 79 MET A CA 1
ATOM 677 C C . MET A 1 79 ? -10.291 -3.276 27.701 1.00 97.25 79 MET A C 1
ATOM 679 O O . MET A 1 79 ? -9.368 -3.068 26.914 1.00 97.25 79 MET A O 1
ATOM 683 N N . GLN A 1 80 ? -11.057 -4.365 27.634 1.00 96.94 80 GLN A N 1
ATOM 684 C CA . GLN A 1 80 ? -10.820 -5.443 26.671 1.00 96.94 80 GLN A CA 1
ATOM 685 C C . GLN A 1 80 ? -11.009 -4.976 25.222 1.00 96.94 80 GLN A C 1
ATOM 687 O O . GLN A 1 80 ? -10.154 -5.237 24.378 1.00 96.94 80 GLN A O 1
ATOM 692 N N . MET A 1 81 ? -12.061 -4.201 24.935 1.00 97.12 81 MET A N 1
ATOM 693 C CA . MET A 1 81 ? -12.271 -3.607 23.608 1.00 97.12 81 MET A CA 1
ATOM 694 C C . MET A 1 81 ? -11.127 -2.665 23.210 1.00 97.12 81 MET A C 1
ATOM 696 O O . MET A 1 81 ? -10.665 -2.696 22.070 1.00 97.12 81 MET A O 1
ATOM 700 N N . SER A 1 82 ? -10.647 -1.841 24.146 1.00 97.56 82 SER A N 1
ATOM 701 C CA . SER A 1 82 ? -9.514 -0.938 23.920 1.00 97.56 82 SER A CA 1
ATOM 702 C C . SER A 1 82 ? -8.219 -1.711 23.651 1.00 97.56 82 SER A C 1
ATOM 704 O O . SER A 1 82 ? -7.491 -1.405 22.705 1.00 97.56 82 SER A O 1
ATOM 706 N N . ALA A 1 83 ? -7.954 -2.765 24.428 1.00 97.06 83 ALA A N 1
ATOM 707 C CA . ALA A 1 83 ? -6.798 -3.632 24.232 1.00 97.06 83 ALA A CA 1
ATOM 708 C C . ALA A 1 83 ? -6.838 -4.338 22.865 1.00 97.06 83 ALA A C 1
ATOM 710 O O . ALA A 1 83 ? -5.838 -4.324 22.142 1.00 97.06 83 ALA A O 1
ATOM 711 N N . ALA A 1 84 ? -8.001 -4.877 22.482 1.00 97.38 84 ALA A N 1
ATOM 712 C CA . ALA A 1 84 ? -8.236 -5.487 21.176 1.00 97.38 84 ALA A CA 1
ATOM 713 C C . ALA A 1 84 ? -8.012 -4.486 20.032 1.00 97.38 84 ALA A C 1
ATOM 715 O O . ALA A 1 84 ? -7.318 -4.798 19.066 1.00 97.38 84 ALA A O 1
ATOM 716 N N . GLN A 1 85 ? -8.530 -3.260 20.163 1.00 97.69 85 GLN A N 1
ATOM 717 C CA . GLN A 1 85 ? -8.325 -2.192 19.180 1.00 97.69 85 GLN A CA 1
ATOM 718 C C . GLN A 1 85 ? -6.842 -1.831 19.043 1.00 97.69 85 GLN A C 1
ATOM 720 O O . GLN A 1 85 ? -6.334 -1.670 17.933 1.00 97.69 85 GLN A O 1
ATOM 725 N N . GLY A 1 86 ? -6.129 -1.732 20.167 1.00 97.94 86 GLY A N 1
ATOM 726 C CA . GLY A 1 86 ? -4.695 -1.473 20.169 1.00 97.94 86 GLY A CA 1
ATOM 727 C C . GLY A 1 86 ? -3.899 -2.589 19.490 1.00 97.94 86 GLY A C 1
ATOM 728 O O . GLY A 1 86 ? -2.957 -2.305 18.754 1.00 97.94 86 GLY A O 1
ATOM 729 N N . ALA A 1 87 ? -4.272 -3.852 19.708 1.00 96.56 87 ALA A N 1
ATOM 730 C CA . ALA A 1 87 ? -3.648 -4.992 19.039 1.00 96.56 87 ALA A CA 1
ATOM 731 C C . ALA A 1 87 ? -3.920 -4.995 17.527 1.00 96.56 87 ALA A C 1
ATOM 733 O O . ALA A 1 87 ? -2.991 -5.201 16.750 1.00 96.56 87 ALA A O 1
ATOM 734 N N . TYR A 1 88 ? -5.154 -4.697 17.115 1.00 98.00 88 TYR A N 1
ATOM 735 C CA . TYR A 1 88 ? -5.530 -4.568 15.707 1.00 98.00 88 TYR A CA 1
ATOM 736 C C . TYR A 1 88 ? -4.711 -3.486 14.992 1.00 98.00 88 TYR A C 1
ATOM 738 O O . TYR A 1 88 ? -4.121 -3.758 13.948 1.00 98.00 88 TYR A O 1
ATOM 746 N N . GLN A 1 89 ? -4.590 -2.294 15.586 1.00 97.88 89 GLN A N 1
ATOM 747 C CA . GLN A 1 89 ? -3.820 -1.201 14.987 1.00 97.88 89 GLN A CA 1
ATOM 748 C C . GLN A 1 89 ? -2.333 -1.547 14.847 1.00 97.88 89 GLN A C 1
ATOM 750 O O . GLN A 1 89 ? -1.758 -1.345 13.781 1.00 97.88 89 GLN A O 1
ATOM 755 N N . ARG A 1 90 ? -1.720 -2.123 15.891 1.00 98.06 90 ARG A N 1
ATOM 756 C CA . ARG A 1 90 ? -0.325 -2.586 15.813 1.00 98.06 90 ARG A CA 1
ATOM 757 C C . ARG A 1 90 ? -0.143 -3.645 14.729 1.00 98.06 90 ARG A C 1
ATOM 759 O O . ARG A 1 90 ? 0.849 -3.606 14.011 1.00 98.06 90 ARG A O 1
ATOM 766 N N . GLY A 1 91 ? -1.110 -4.551 14.594 1.00 97.88 91 GLY A N 1
ATOM 767 C CA . GLY A 1 91 ? -1.100 -5.570 13.554 1.00 97.88 91 GLY A CA 1
ATOM 768 C C . GLY A 1 91 ? -1.115 -4.978 12.145 1.00 97.88 91 GLY A C 1
ATOM 769 O O . GLY A 1 91 ? -0.335 -5.409 11.305 1.00 97.88 91 GLY A O 1
ATOM 770 N N . ILE A 1 92 ? -1.927 -3.944 11.905 1.00 98.06 92 ILE A N 1
ATOM 771 C CA . ILE A 1 92 ? -1.928 -3.210 10.630 1.00 98.06 92 ILE A CA 1
ATOM 772 C C . ILE A 1 92 ? -0.560 -2.569 10.358 1.00 98.06 92 ILE A C 1
ATOM 774 O O . ILE A 1 92 ? -0.034 -2.671 9.248 1.00 98.06 92 ILE A O 1
ATOM 778 N N . ASP A 1 93 ? 0.032 -1.926 11.368 1.00 98.06 93 ASP A N 1
ATOM 779 C CA . ASP A 1 93 ? 1.331 -1.264 11.225 1.00 98.06 93 ASP A CA 1
ATOM 780 C C . ASP A 1 93 ? 2.453 -2.274 10.911 1.00 98.06 93 ASP A C 1
ATOM 782 O O . ASP A 1 93 ? 3.372 -1.980 10.140 1.00 98.06 93 ASP A O 1
ATOM 786 N N . GLU A 1 94 ? 2.389 -3.474 11.495 1.00 97.94 94 GLU A N 1
ATOM 787 C CA . GLU A 1 94 ? 3.288 -4.594 11.195 1.00 97.94 94 GLU A CA 1
ATOM 788 C C . GLU A 1 94 ? 3.089 -5.124 9.775 1.00 97.94 94 GLU A C 1
ATOM 790 O O . GLU A 1 94 ? 4.063 -5.290 9.041 1.00 97.94 94 GLU A O 1
ATOM 795 N N . ASP A 1 95 ? 1.843 -5.331 9.351 1.00 97.81 95 ASP A N 1
ATOM 796 C CA . ASP A 1 95 ? 1.525 -5.847 8.019 1.00 97.81 95 ASP A CA 1
ATOM 797 C C . ASP A 1 95 ? 1.966 -4.864 6.922 1.00 97.81 95 ASP A C 1
ATOM 799 O O . ASP A 1 95 ? 2.460 -5.273 5.865 1.00 97.81 95 ASP A O 1
ATOM 803 N N . TRP A 1 96 ? 1.884 -3.557 7.188 1.00 97.25 96 TRP A N 1
ATOM 804 C CA . TRP A 1 96 ? 2.454 -2.531 6.316 1.00 97.25 96 TRP A CA 1
ATOM 805 C C . TRP A 1 96 ? 3.979 -2.646 6.207 1.00 97.25 96 TRP A C 1
ATOM 807 O O . TRP A 1 96 ? 4.521 -2.673 5.099 1.00 97.25 96 TRP A O 1
ATOM 817 N N . LYS A 1 97 ? 4.689 -2.767 7.338 1.00 97.25 97 LYS A N 1
ATOM 818 C CA . LYS A 1 97 ? 6.152 -2.950 7.343 1.00 97.25 97 LYS A CA 1
ATOM 819 C C . LYS A 1 97 ? 6.561 -4.216 6.593 1.00 97.25 97 LYS A C 1
ATOM 821 O O . LYS A 1 97 ? 7.472 -4.155 5.773 1.00 97.25 97 LYS A O 1
ATOM 826 N N . ASN A 1 98 ? 5.865 -5.326 6.826 1.00 95.56 98 ASN A N 1
ATOM 827 C CA . ASN A 1 98 ? 6.106 -6.597 6.143 1.00 95.56 98 ASN A CA 1
ATOM 828 C C . ASN A 1 98 ? 5.868 -6.479 4.633 1.00 95.56 98 ASN A C 1
ATOM 830 O O . ASN A 1 98 ? 6.634 -7.020 3.838 1.00 95.56 98 ASN A O 1
ATOM 834 N N . SER A 1 99 ? 4.843 -5.727 4.221 1.00 96.19 99 SER A N 1
ATOM 835 C CA . SER A 1 99 ? 4.598 -5.438 2.805 1.00 96.19 99 SER A CA 1
ATOM 836 C C . SER A 1 99 ? 5.774 -4.676 2.196 1.00 96.19 99 SER A C 1
ATOM 838 O O . SER A 1 99 ? 6.306 -5.088 1.171 1.00 96.1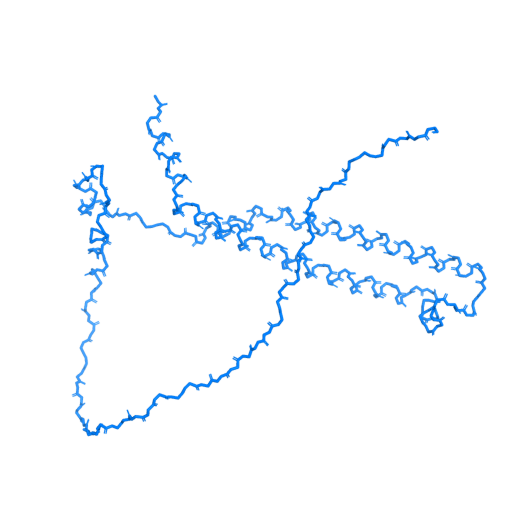9 99 SER A O 1
ATOM 840 N N . LEU A 1 100 ? 6.241 -3.610 2.854 1.00 95.50 100 LEU A N 1
ATOM 841 C CA . LEU A 1 100 ? 7.378 -2.816 2.382 1.00 95.50 100 LEU A CA 1
ATOM 842 C C . LEU A 1 100 ? 8.692 -3.599 2.334 1.00 95.50 100 LEU A C 1
ATOM 844 O O . LEU A 1 100 ? 9.488 -3.377 1.424 1.00 95.50 100 LEU A O 1
ATOM 848 N N . GLN A 1 101 ? 8.919 -4.515 3.276 1.00 96.44 101 GLN A N 1
ATOM 849 C CA . GLN A 1 101 ? 10.108 -5.370 3.275 1.00 96.44 101 GLN A CA 1
ATOM 850 C C . GLN A 1 101 ? 10.206 -6.234 2.019 1.00 96.44 101 GLN A C 1
ATOM 852 O O . GLN A 1 101 ? 11.315 -6.475 1.570 1.00 96.44 101 GLN A O 1
ATOM 857 N N . ARG A 1 102 ? 9.068 -6.640 1.438 1.00 95.38 102 ARG A N 1
ATOM 858 C CA . ARG A 1 102 ? 9.004 -7.440 0.203 1.00 95.38 102 ARG A CA 1
ATOM 859 C C . ARG A 1 102 ? 9.104 -6.612 -1.078 1.00 95.38 102 ARG A C 1
ATOM 861 O O . ARG A 1 102 ? 9.069 -7.159 -2.179 1.00 95.38 102 ARG A O 1
ATOM 868 N N . TYR A 1 103 ? 9.118 -5.284 -0.963 1.00 96.06 103 TYR A N 1
ATOM 869 C CA . TYR A 1 103 ? 9.095 -4.400 -2.123 1.00 96.06 103 TYR A CA 1
ATOM 870 C C . TYR A 1 103 ? 10.304 -4.576 -3.057 1.00 96.06 103 TYR A C 1
ATOM 872 O O . TYR A 1 103 ? 10.079 -4.581 -4.269 1.00 96.06 103 TYR A O 1
ATOM 880 N N . PRO A 1 104 ? 11.548 -4.761 -2.566 1.00 97.50 104 PRO A N 1
ATOM 881 C CA . PRO A 1 104 ? 12.698 -5.033 -3.428 1.00 97.50 104 PRO A CA 1
ATOM 882 C C . PRO A 1 104 ? 12.521 -6.292 -4.284 1.00 97.50 104 PRO A C 1
ATOM 884 O O . PRO A 1 104 ? 12.689 -6.224 -5.496 1.00 97.50 104 PRO A O 1
ATOM 887 N N . GLU A 1 105 ? 12.086 -7.409 -3.700 1.00 97.75 105 GLU A N 1
ATOM 888 C CA . GLU A 1 105 ? 11.901 -8.674 -4.421 1.00 97.75 105 GLU A CA 1
ATOM 889 C C . GLU A 1 105 ? 10.789 -8.571 -5.472 1.00 97.75 105 GLU A C 1
ATOM 891 O O . GLU A 1 105 ? 10.869 -9.155 -6.554 1.00 97.75 105 GLU A O 1
ATOM 896 N N . VAL A 1 106 ? 9.739 -7.804 -5.171 1.00 98.12 106 VAL A N 1
ATOM 897 C CA . VAL A 1 106 ? 8.653 -7.526 -6.118 1.00 98.12 106 VAL A CA 1
ATOM 898 C C . VAL A 1 106 ? 9.155 -6.660 -7.273 1.00 98.12 106 VAL A C 1
ATOM 900 O O . VAL A 1 106 ? 8.805 -6.913 -8.425 1.00 98.12 106 VAL A O 1
ATOM 903 N N . LEU A 1 107 ? 9.991 -5.657 -6.994 1.00 98.06 107 LEU A N 1
ATOM 904 C CA . LEU A 1 107 ? 10.625 -4.860 -8.042 1.00 98.06 107 LEU A CA 1
ATOM 905 C C . LEU A 1 107 ? 11.521 -5.722 -8.926 1.00 98.06 107 LEU A C 1
ATOM 907 O O . LEU A 1 107 ? 11.403 -5.627 -10.145 1.00 98.06 107 LEU A O 1
ATOM 911 N N . ASP A 1 108 ? 12.351 -6.578 -8.334 1.00 98.00 108 ASP A N 1
ATOM 912 C CA . ASP A 1 108 ? 13.217 -7.497 -9.072 1.00 98.00 108 ASP A CA 1
ATOM 913 C C . ASP A 1 108 ? 12.398 -8.395 -9.998 1.00 98.00 108 ASP A C 1
ATOM 915 O O . ASP A 1 108 ? 12.735 -8.541 -11.172 1.00 98.00 108 ASP A O 1
ATOM 919 N N . TYR A 1 109 ? 11.273 -8.935 -9.517 1.00 98.19 109 TYR A N 1
ATOM 920 C CA . TYR A 1 109 ? 10.349 -9.701 -10.352 1.00 98.19 109 TYR A CA 1
ATOM 921 C C . TYR A 1 109 ? 9.900 -8.904 -11.585 1.00 98.19 109 TYR A C 1
ATOM 923 O O . TYR A 1 109 ? 10.070 -9.380 -12.706 1.00 98.19 109 TYR A O 1
ATOM 931 N N . TYR A 1 110 ? 9.375 -7.685 -11.410 1.00 98.19 110 TYR A N 1
ATOM 932 C CA . TYR A 1 110 ? 8.884 -6.89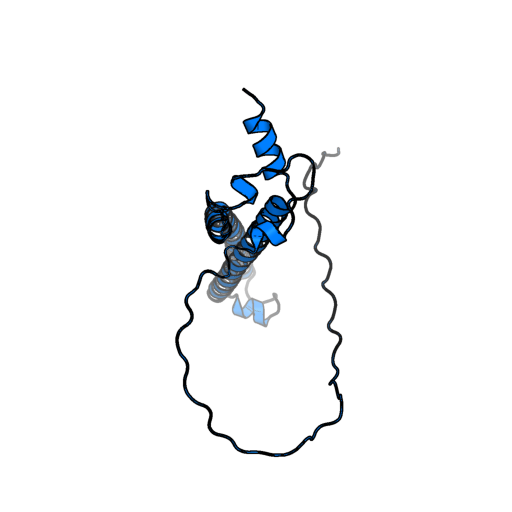2 -12.542 1.00 98.19 110 TYR A CA 1
ATOM 933 C C . TYR A 1 110 ? 10.007 -6.410 -13.466 1.00 98.19 110 TYR A C 1
ATOM 935 O O . TYR A 1 110 ? 9.829 -6.428 -14.681 1.00 98.19 110 TYR A O 1
ATOM 943 N N . PHE A 1 111 ? 11.175 -6.026 -12.945 1.00 96.81 111 PHE A N 1
ATOM 944 C CA . PHE A 1 111 ? 12.320 -5.685 -13.795 1.00 96.81 111 PHE A CA 1
ATOM 945 C C . PHE A 1 111 ? 12.815 -6.890 -14.604 1.00 96.81 111 PHE A C 1
ATOM 947 O O . PHE A 1 111 ? 13.168 -6.719 -15.768 1.00 96.81 111 PHE A O 1
ATOM 954 N N . ASN A 1 112 ? 12.763 -8.103 -14.048 1.00 96.81 112 ASN A N 1
ATOM 955 C CA . ASN A 1 112 ? 13.149 -9.331 -14.749 1.00 96.81 112 ASN A CA 1
ATOM 956 C C . ASN A 1 112 ? 12.162 -9.759 -15.847 1.00 96.81 112 ASN A C 1
ATOM 958 O O . ASN A 1 112 ? 12.525 -10.562 -16.703 1.00 96.81 112 ASN A O 1
ATOM 962 N N . LEU A 1 113 ? 10.935 -9.225 -15.866 1.00 96.75 113 LEU A N 1
ATOM 963 C CA . LEU A 1 113 ? 10.000 -9.429 -16.981 1.00 96.75 113 LEU A CA 1
ATOM 964 C C . LEU A 1 113 ? 10.361 -8.597 -18.221 1.00 96.75 113 LEU A C 1
ATOM 966 O O . LEU A 1 113 ? 9.801 -8.812 -19.296 1.00 96.75 113 LEU A O 1
ATOM 970 N N . VAL A 1 114 ? 11.253 -7.616 -18.082 1.00 95.25 114 VAL A N 1
ATOM 971 C CA . VAL A 1 114 ? 11.625 -6.717 -19.172 1.00 95.25 114 VAL A CA 1
ATOM 972 C C . VAL A 1 114 ? 12.688 -7.381 -20.036 1.00 95.25 114 VAL A C 1
ATOM 974 O O . VAL A 1 114 ? 13.832 -7.560 -19.626 1.00 95.25 114 VAL A O 1
ATOM 977 N N . GLU A 1 115 ? 12.327 -7.694 -21.276 1.00 90.88 115 GLU A N 1
ATOM 978 C CA . GLU A 1 115 ? 13.258 -8.260 -22.248 1.00 90.88 115 GLU A CA 1
ATOM 979 C C . GLU A 1 115 ? 13.913 -7.170 -23.107 1.00 90.88 115 GLU A C 1
ATOM 981 O O . GLU A 1 115 ? 13.238 -6.354 -23.741 1.00 90.88 115 GLU A O 1
ATOM 986 N N . PHE A 1 116 ? 15.244 -7.207 -23.202 1.00 84.56 116 PHE A N 1
ATOM 987 C CA . PHE A 1 116 ? 16.013 -6.409 -24.155 1.00 84.56 116 PHE A CA 1
ATOM 988 C C . PHE A 1 116 ? 16.568 -7.299 -25.259 1.00 84.56 116 PHE A C 1
ATOM 990 O O . PHE A 1 116 ? 17.211 -8.314 -24.998 1.00 84.56 116 PHE A O 1
ATOM 997 N N . LYS A 1 117 ? 16.365 -6.885 -26.510 1.00 85.81 117 LYS A N 1
ATOM 998 C CA . LYS A 1 117 ? 16.969 -7.539 -27.671 1.00 85.81 117 LYS A CA 1
ATOM 999 C C . LYS A 1 117 ? 18.114 -6.686 -28.183 1.00 85.81 117 LYS A C 1
ATOM 1001 O O . LYS A 1 117 ? 17.903 -5.547 -28.602 1.00 85.81 117 LYS A O 1
ATOM 1006 N N . LEU A 1 118 ? 19.317 -7.245 -28.128 1.00 87.00 118 LEU A N 1
ATOM 1007 C CA . LEU A 1 118 ? 20.491 -6.648 -28.745 1.00 87.00 118 LEU A CA 1
ATOM 1008 C C . LEU A 1 118 ? 20.482 -6.969 -30.245 1.00 87.00 118 LEU A C 1
ATOM 1010 O O . LEU A 1 118 ? 20.132 -8.093 -30.612 1.00 87.00 118 LEU A O 1
ATOM 1014 N N . PRO A 1 119 ? 20.844 -6.009 -31.110 1.00 88.31 119 PRO A N 1
ATOM 1015 C CA . PRO A 1 119 ? 21.032 -6.295 -32.525 1.00 88.31 119 PRO A CA 1
ATOM 1016 C C . PRO A 1 119 ? 22.182 -7.291 -32.710 1.00 88.31 119 PRO A C 1
ATOM 1018 O O . PRO A 1 119 ? 23.182 -7.230 -31.990 1.00 88.31 119 PRO A O 1
ATOM 1021 N N . GLY A 1 120 ? 22.060 -8.194 -33.685 1.00 85.88 120 GLY A N 1
ATOM 1022 C CA . GLY A 1 120 ? 23.143 -9.124 -34.005 1.00 85.88 120 GLY A CA 1
ATOM 1023 C C . GLY A 1 120 ? 24.395 -8.412 -34.538 1.00 85.88 120 GLY A C 1
ATOM 1024 O O . GLY A 1 120 ? 24.302 -7.356 -35.168 1.00 85.88 120 GLY A O 1
ATOM 1025 N N . GLU A 1 121 ? 25.572 -9.028 -34.368 1.00 88.00 121 GLU A N 1
ATOM 1026 C CA . GLU A 1 121 ? 26.862 -8.492 -34.861 1.00 88.00 121 GLU A CA 1
ATOM 1027 C C . GLU A 1 121 ? 26.883 -8.259 -36.380 1.00 88.00 121 GLU A C 1
ATOM 1029 O O . GLU A 1 121 ? 27.626 -7.425 -36.890 1.00 88.00 121 GLU A O 1
ATOM 1034 N N . LYS A 1 122 ? 26.048 -9.000 -37.118 1.00 87.94 122 LYS A N 1
ATOM 1035 C CA . LYS A 1 122 ? 25.910 -8.882 -38.573 1.00 87.94 122 LYS A CA 1
ATOM 1036 C C . LYS A 1 122 ? 24.871 -7.849 -39.012 1.00 87.94 122 LYS A C 1
ATOM 1038 O O . LYS A 1 122 ? 24.640 -7.712 -40.210 1.00 87.94 122 LYS A O 1
ATOM 1043 N N . SER A 1 123 ? 24.195 -7.168 -38.084 1.00 85.88 123 SER A N 1
ATOM 1044 C CA . SER A 1 123 ? 23.215 -6.151 -38.465 1.00 85.88 123 SER A CA 1
ATOM 1045 C C . SER A 1 123 ? 23.923 -4.929 -39.053 1.00 85.88 123 SER A C 1
ATOM 1047 O O . SER A 1 123 ? 24.973 -4.510 -38.563 1.00 85.88 123 SER A O 1
ATOM 1049 N N . ILE A 1 124 ? 23.321 -4.323 -40.078 1.00 84.19 124 ILE A N 1
ATOM 1050 C CA . ILE A 1 124 ? 23.858 -3.114 -40.726 1.00 84.19 124 ILE A CA 1
ATOM 1051 C C . ILE A 1 124 ? 24.010 -1.981 -39.699 1.00 84.19 124 ILE A C 1
ATOM 1053 O O . ILE A 1 124 ? 24.990 -1.252 -39.734 1.00 84.19 124 ILE A O 1
ATOM 1057 N N . ALA A 1 125 ? 23.102 -1.882 -38.720 1.00 83.19 125 ALA A N 1
ATOM 1058 C CA . ALA A 1 125 ? 23.188 -0.885 -37.650 1.00 83.19 125 ALA A CA 1
ATOM 1059 C C . ALA A 1 125 ? 24.440 -1.033 -36.762 1.00 83.19 125 ALA A C 1
ATOM 1061 O O . ALA A 1 125 ? 24.866 -0.053 -36.154 1.00 83.19 125 ALA A O 1
ATOM 1062 N N . VAL A 1 126 ? 25.003 -2.243 -36.667 1.00 86.56 126 VAL A N 1
ATOM 1063 C CA . VAL A 1 126 ? 26.247 -2.521 -35.933 1.00 86.56 126 VAL A CA 1
ATOM 1064 C C . VAL A 1 126 ? 27.468 -2.387 -36.848 1.00 86.56 126 VAL A C 1
ATOM 1066 O O . VAL A 1 126 ? 28.477 -1.832 -36.422 1.00 86.56 126 VAL A O 1
ATOM 1069 N N . GLN A 1 127 ? 27.382 -2.861 -38.097 1.00 88.06 127 GLN A N 1
ATOM 1070 C CA . GLN A 1 127 ? 28.492 -2.823 -39.060 1.00 88.06 127 GLN A CA 1
ATOM 1071 C C . GLN A 1 127 ? 28.780 -1.413 -39.596 1.00 88.06 127 GLN A C 1
ATOM 1073 O O . GLN A 1 127 ? 29.938 -1.060 -39.804 1.00 88.06 127 GLN A O 1
ATOM 1078 N N . GLU A 1 128 ? 27.741 -0.603 -39.790 1.00 85.69 128 GLU A N 1
ATOM 1079 C CA . GLU A 1 128 ? 27.812 0.733 -40.387 1.00 85.69 128 GLU A CA 1
ATOM 1080 C C . GLU A 1 128 ? 27.107 1.761 -39.476 1.00 85.69 128 GLU A C 1
ATOM 1082 O O . GLU A 1 128 ? 25.980 2.189 -39.750 1.00 85.69 128 GLU A O 1
ATOM 1087 N N . PRO A 1 129 ? 27.727 2.153 -38.342 1.00 83.69 129 PRO A N 1
ATOM 1088 C CA . PRO A 1 129 ? 27.097 3.054 -37.382 1.00 83.69 129 PRO A CA 1
ATOM 1089 C C . PRO A 1 129 ? 26.985 4.484 -37.930 1.00 83.69 129 PRO A C 1
ATOM 1091 O O . PRO A 1 129 ? 27.969 5.090 -38.355 1.00 83.69 129 PRO A O 1
ATOM 1094 N N . VAL A 1 130 ? 25.784 5.064 -37.839 1.00 80.69 130 VAL A N 1
ATOM 1095 C CA . VAL A 1 130 ? 25.529 6.475 -38.171 1.00 80.69 130 VAL A CA 1
ATOM 1096 C C . VAL A 1 130 ? 25.457 7.295 -36.884 1.00 80.69 130 VAL A C 1
ATOM 1098 O O . VAL A 1 130 ? 24.561 7.102 -36.061 1.00 80.69 130 VAL A O 1
ATOM 1101 N N . PHE A 1 131 ? 26.391 8.231 -36.705 1.00 82.44 131 PHE A N 1
ATOM 1102 C CA . PHE A 1 131 ? 26.433 9.119 -35.541 1.00 82.44 131 PHE A CA 1
ATOM 1103 C C . PHE A 1 131 ? 25.716 10.447 -35.823 1.00 82.44 131 PHE A C 1
ATOM 1105 O O . PHE A 1 131 ? 25.824 11.001 -36.912 1.00 82.44 131 PHE A O 1
ATOM 1112 N N . GLY A 1 132 ? 25.008 10.987 -34.825 1.00 71.69 132 GLY A N 1
ATOM 1113 C CA . GLY A 1 132 ? 24.406 12.326 -34.901 1.00 71.69 132 GLY A CA 1
ATOM 1114 C C . GLY A 1 132 ? 23.015 12.415 -35.546 1.00 71.69 132 GLY A C 1
ATOM 1115 O O . GLY A 1 132 ? 22.511 13.523 -35.702 1.00 71.69 132 GLY A O 1
ATOM 1116 N N . GLY A 1 133 ? 22.367 11.289 -35.876 1.00 66.38 133 GLY A N 1
ATOM 1117 C CA . GLY A 1 133 ? 21.001 11.249 -36.418 1.00 66.38 133 GLY A CA 1
ATOM 1118 C C . GLY A 1 133 ? 20.147 10.101 -35.852 1.00 66.38 133 GLY A C 1
ATOM 1119 O O . GLY A 1 133 ? 20.686 9.202 -35.202 1.00 66.38 133 GLY A O 1
ATOM 1120 N N . PRO A 1 134 ? 18.814 10.108 -36.061 1.00 60.66 134 PRO A N 1
ATOM 1121 C CA . PRO A 1 134 ? 17.939 9.020 -35.628 1.00 60.66 134 PRO A CA 1
ATOM 1122 C C . PRO A 1 134 ? 18.284 7.719 -36.367 1.00 60.66 134 PRO A C 1
ATOM 1124 O O . PRO A 1 134 ? 18.335 7.701 -37.596 1.00 60.66 134 PRO A O 1
ATOM 1127 N N . VAL A 1 135 ? 18.473 6.614 -35.638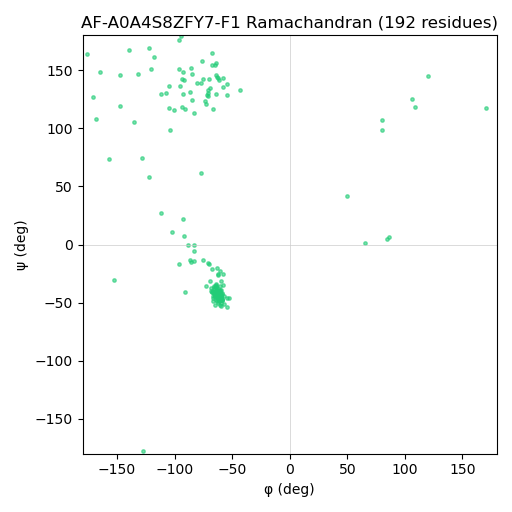 1.00 63.59 135 VAL A N 1
ATOM 1128 C CA . VAL A 1 135 ? 18.643 5.287 -36.254 1.00 63.59 135 VAL A CA 1
ATOM 1129 C C . VAL A 1 135 ? 17.328 4.897 -36.930 1.00 63.59 135 VAL A C 1
ATOM 1131 O O . VAL A 1 135 ? 16.303 4.753 -36.257 1.00 63.59 135 VAL A O 1
ATOM 1134 N N . ALA A 1 136 ? 17.347 4.742 -38.255 1.00 58.47 136 ALA A N 1
ATOM 1135 C CA . ALA A 1 136 ? 16.151 4.435 -39.029 1.00 58.47 136 ALA A CA 1
ATOM 1136 C C . ALA A 1 136 ? 15.491 3.126 -38.540 1.00 58.47 136 ALA A C 1
ATOM 1138 O O . ALA A 1 136 ? 16.184 2.123 -38.344 1.00 58.47 136 ALA A O 1
ATOM 1139 N N . PRO A 1 137 ? 14.155 3.088 -38.371 1.00 56.25 137 PRO A N 1
ATOM 1140 C CA . PRO A 1 137 ? 13.444 1.897 -37.897 1.00 56.25 137 PRO A CA 1
ATOM 1141 C C . PRO A 1 137 ? 13.572 0.696 -38.850 1.00 56.25 137 PRO A C 1
ATOM 1143 O O . PRO A 1 137 ? 13.396 -0.442 -38.422 1.00 56.25 137 PRO A O 1
ATOM 1146 N N . ASP A 1 138 ? 13.915 0.933 -40.119 1.00 52.62 138 ASP A N 1
ATOM 1147 C CA . ASP A 1 138 ? 14.068 -0.104 -41.145 1.00 52.62 138 ASP A CA 1
ATOM 1148 C C . ASP A 1 138 ? 15.299 -1.003 -40.907 1.00 52.62 138 ASP A C 1
ATOM 1150 O O . ASP A 1 138 ? 15.237 -2.214 -41.117 1.00 52.62 138 ASP A O 1
ATOM 1154 N N . LEU A 1 139 ? 16.368 -0.456 -40.308 1.00 54.88 139 LEU A N 1
ATOM 1155 C CA . LEU A 1 139 ? 17.563 -1.212 -39.900 1.00 54.88 139 LEU A CA 1
ATOM 1156 C C . LEU A 1 139 ? 17.284 -2.207 -38.759 1.00 54.88 139 LEU A C 1
ATOM 1158 O O . LEU A 1 139 ? 18.033 -3.162 -38.581 1.00 54.88 139 LEU A O 1
ATOM 1162 N N . LYS A 1 140 ? 16.199 -2.005 -37.995 1.00 51.97 140 LYS A N 1
ATOM 1163 C CA . LYS A 1 140 ? 15.752 -2.913 -36.922 1.00 51.97 140 LYS A CA 1
ATOM 1164 C C . LYS A 1 140 ? 14.866 -4.055 -37.441 1.00 51.97 140 LYS A C 1
ATOM 1166 O O . LYS A 1 140 ? 14.607 -5.010 -36.715 1.00 51.97 140 LYS A O 1
ATOM 1171 N N . LYS A 1 141 ? 14.345 -3.950 -38.670 1.00 48.41 141 LYS A N 1
ATOM 1172 C CA . LYS A 1 141 ? 13.258 -4.804 -39.186 1.00 48.41 141 LYS A CA 1
ATOM 1173 C C . LYS A 1 141 ? 13.750 -5.992 -40.020 1.00 48.41 141 LYS A C 1
ATOM 1175 O O . LYS A 1 141 ? 13.003 -6.953 -40.211 1.00 48.41 141 LYS A O 1
ATOM 1180 N N . THR A 1 142 ? 14.999 -5.965 -40.483 1.00 47.78 142 THR A N 1
ATOM 1181 C CA . THR A 1 142 ? 15.584 -7.010 -41.339 1.00 47.78 142 THR A CA 1
ATOM 1182 C C . THR A 1 142 ? 15.837 -8.343 -40.623 1.00 47.78 142 THR A C 1
ATOM 1184 O O . THR A 1 142 ? 15.911 -9.368 -41.296 1.00 47.78 142 THR A O 1
ATOM 1187 N N . GLU A 1 143 ? 15.845 -8.396 -39.285 1.00 52.47 143 GLU A N 1
ATOM 1188 C CA . GLU A 1 143 ? 16.006 -9.659 -38.536 1.00 52.47 143 GLU A CA 1
ATOM 1189 C C . GLU A 1 143 ? 14.707 -10.475 -38.357 1.00 52.47 143 GLU A C 1
ATOM 1191 O O . GLU A 1 143 ? 14.766 -11.666 -38.062 1.00 52.47 143 GLU A O 1
ATOM 1196 N N . SER A 1 144 ? 13.513 -9.913 -38.595 1.00 49.09 144 SER A N 1
ATOM 1197 C CA . SER A 1 144 ? 12.249 -10.654 -38.377 1.00 49.09 144 SER A CA 1
ATOM 1198 C C . SER A 1 144 ? 11.821 -11.574 -39.538 1.00 49.09 144 SER A C 1
ATOM 1200 O O . SER A 1 144 ? 10.793 -12.240 -39.440 1.00 49.09 144 SER A O 1
ATOM 1202 N N . LYS A 1 145 ? 12.576 -11.646 -40.646 1.00 48.44 145 LYS A N 1
ATOM 1203 C CA . LYS A 1 145 ? 12.221 -12.437 -41.850 1.00 48.44 145 LYS A CA 1
ATOM 1204 C C . LYS A 1 145 ? 13.130 -13.651 -42.117 1.00 48.44 145 LYS A C 1
ATOM 1206 O O . LYS A 1 145 ? 13.249 -14.094 -43.254 1.00 48.44 145 LYS A O 1
ATOM 1211 N N . GLY A 1 146 ? 13.734 -14.223 -41.074 1.00 43.16 146 GLY A N 1
ATOM 1212 C CA . GLY A 1 146 ? 14.571 -15.432 -41.158 1.00 43.16 146 GLY A CA 1
ATOM 1213 C C . GLY A 1 146 ? 13.911 -16.742 -40.697 1.00 43.16 146 GLY A C 1
ATOM 1214 O O . GLY A 1 146 ? 14.609 -17.734 -40.512 1.00 43.16 146 GLY A O 1
ATOM 1215 N N . GLY A 1 147 ? 12.592 -16.769 -40.471 1.00 39.00 147 GLY A N 1
ATOM 1216 C CA . GLY A 1 147 ? 11.846 -17.970 -40.072 1.00 39.00 147 GLY A CA 1
ATOM 1217 C C . GLY A 1 147 ? 11.298 -18.737 -41.279 1.00 39.00 147 GLY A C 1
ATOM 1218 O O . GLY A 1 147 ? 10.480 -18.221 -42.034 1.00 39.00 147 GLY A O 1
ATOM 1219 N N . LYS A 1 148 ? 11.777 -19.966 -41.462 1.00 40.31 148 LYS A N 1
ATOM 1220 C CA . LYS A 1 148 ? 11.504 -20.908 -42.561 1.00 40.31 148 LYS A CA 1
ATOM 1221 C C . LYS A 1 148 ? 10.022 -21.008 -42.979 1.00 40.31 148 LYS A C 1
ATOM 1223 O O . LYS A 1 148 ? 9.144 -21.247 -42.158 1.00 40.31 148 LYS A O 1
ATOM 1228 N N . ARG A 1 149 ? 9.781 -20.948 -44.296 1.00 39.59 149 ARG A N 1
ATOM 1229 C CA . ARG A 1 149 ? 8.557 -21.422 -44.969 1.00 39.59 149 ARG A CA 1
ATOM 1230 C C . ARG A 1 149 ? 8.555 -22.956 -45.011 1.00 39.59 149 ARG A C 1
ATOM 1232 O O . ARG A 1 149 ? 9.480 -23.496 -45.599 1.00 39.59 149 ARG A O 1
ATOM 1239 N N . MET A 1 150 ? 7.526 -23.609 -44.469 1.00 37.59 150 MET A N 1
ATOM 1240 C CA . MET A 1 150 ? 6.870 -24.871 -44.901 1.00 37.59 150 MET A CA 1
ATOM 1241 C C . MET A 1 150 ? 5.603 -24.972 -44.018 1.00 37.59 150 MET A C 1
ATOM 1243 O O . MET A 1 150 ? 5.711 -24.781 -42.818 1.00 37.59 150 MET A O 1
ATOM 1247 N N . MET A 1 151 ? 4.369 -25.144 -44.488 1.00 39.56 151 MET A N 1
ATOM 1248 C CA . MET A 1 151 ? 3.879 -26.131 -45.442 1.00 39.56 151 MET A CA 1
ATOM 1249 C C . MET A 1 151 ? 2.737 -25.568 -46.297 1.00 39.56 151 MET A C 1
ATOM 1251 O O . MET A 1 151 ? 1.909 -24.784 -45.840 1.00 39.56 151 MET A O 1
ATOM 1255 N N . MET A 1 152 ? 2.707 -26.019 -47.546 1.00 39.22 152 MET A N 1
ATOM 1256 C CA . MET A 1 152 ? 1.596 -25.877 -48.479 1.00 39.22 152 MET A CA 1
ATOM 1257 C C . MET A 1 152 ? 0.643 -27.060 -48.242 1.00 39.22 152 MET A C 1
ATOM 1259 O O . MET A 1 152 ? 1.104 -28.199 -48.209 1.00 39.22 152 MET A O 1
ATOM 1263 N N . GLN A 1 153 ? -0.660 -26.813 -48.099 1.00 40.44 153 GLN A N 1
ATOM 1264 C CA . GLN A 1 153 ? -1.693 -27.830 -48.328 1.00 40.44 153 GLN A CA 1
ATOM 1265 C C . GLN A 1 153 ? -2.793 -27.251 -49.232 1.00 40.44 153 GLN A C 1
ATOM 1267 O O . GLN A 1 153 ? -3.001 -26.036 -49.219 1.00 40.44 153 GLN A O 1
ATOM 1272 N N . PRO A 1 154 ? -3.415 -28.089 -50.080 1.00 40.47 154 PRO A N 1
ATOM 1273 C CA . PRO A 1 154 ? -4.038 -27.650 -51.317 1.00 40.47 154 PRO A CA 1
ATOM 1274 C C . PRO A 1 154 ? -5.477 -27.162 -51.132 1.00 40.47 154 PRO A C 1
ATOM 1276 O O . PRO A 1 154 ? -6.214 -27.588 -50.246 1.00 40.47 154 PRO A O 1
ATOM 1279 N N . SER A 1 155 ? -5.851 -26.261 -52.030 1.00 39.66 155 SER A N 1
ATOM 1280 C CA . SER A 1 155 ? -7.146 -25.610 -52.170 1.00 39.66 155 SER A CA 1
ATOM 1281 C C . SER A 1 155 ? -8.238 -26.558 -52.684 1.00 39.66 155 SER A C 1
ATOM 1283 O O . SER A 1 155 ? -8.069 -27.215 -53.710 1.00 39.66 155 SER A O 1
ATOM 1285 N N . LEU A 1 156 ? -9.399 -26.539 -52.022 1.00 40.12 156 LEU A N 1
ATOM 1286 C CA . LEU A 1 156 ? -10.692 -26.953 -52.580 1.00 40.12 156 LEU A CA 1
ATOM 1287 C C . LEU A 1 156 ? -11.528 -25.691 -52.877 1.00 40.12 156 LEU A C 1
ATOM 1289 O O . LEU A 1 156 ? -11.534 -24.779 -52.048 1.00 40.12 156 LEU A O 1
ATOM 1293 N N . PRO A 1 157 ? -12.219 -25.600 -54.029 1.00 49.19 157 PRO A N 1
ATOM 1294 C CA . PRO A 1 157 ? -13.052 -24.452 -54.376 1.00 49.19 157 PRO A CA 1
ATOM 1295 C C . PRO A 1 157 ? -14.503 -24.684 -53.946 1.00 49.19 157 PRO A C 1
ATOM 1297 O O . PRO A 1 157 ? -14.955 -25.822 -53.997 1.00 49.19 157 PRO A O 1
ATOM 1300 N N . MET A 1 158 ? -15.238 -23.625 -53.583 1.00 46.28 158 MET A N 1
ATOM 1301 C CA . MET A 1 158 ? -16.677 -23.454 -53.870 1.00 46.28 158 MET A CA 1
ATOM 1302 C C . MET A 1 158 ? -17.191 -22.065 -53.396 1.00 46.28 158 MET A C 1
ATOM 1304 O O . MET A 1 158 ? -16.463 -21.367 -52.692 1.00 46.28 158 MET A O 1
ATOM 1308 N N . PRO A 1 159 ? -18.376 -21.601 -53.855 1.00 42.84 159 PRO A N 1
ATOM 1309 C CA . PRO A 1 159 ? -18.558 -20.255 -54.403 1.00 42.84 159 PRO A CA 1
ATOM 1310 C C . PRO A 1 159 ? -19.616 -19.398 -53.675 1.00 42.84 159 PRO A C 1
ATOM 1312 O O . PRO A 1 159 ? -20.467 -19.915 -52.961 1.00 42.84 159 PRO A O 1
ATOM 1315 N N . GLY A 1 160 ? -19.655 -18.101 -54.005 1.00 34.34 160 GLY A N 1
ATOM 1316 C CA . GLY A 1 160 ? -20.911 -17.342 -54.088 1.00 34.34 160 GLY A CA 1
ATOM 1317 C C . GLY A 1 160 ? -21.217 -16.339 -52.968 1.00 34.34 160 GLY A C 1
ATOM 1318 O O . GLY A 1 160 ? -21.336 -16.701 -51.806 1.00 34.34 160 GLY A O 1
ATOM 1319 N N . GLY A 1 161 ? -21.472 -15.089 -53.384 1.00 42.53 161 GLY A N 1
ATOM 1320 C CA . GLY A 1 161 ? -22.383 -14.153 -52.710 1.00 42.53 161 GLY A CA 1
ATOM 1321 C C . GLY A 1 161 ? -21.743 -12.960 -51.982 1.00 42.53 161 GLY A C 1
ATOM 1322 O O . GLY A 1 161 ? -21.037 -13.162 -50.999 1.00 42.53 161 GLY A O 1
ATOM 1323 N N . PRO A 1 162 ? -22.036 -11.705 -52.383 1.00 47.22 162 PRO A N 1
ATOM 1324 C CA . PRO A 1 162 ? -21.777 -10.528 -51.566 1.00 47.22 162 PRO A CA 1
ATOM 1325 C C . PRO A 1 162 ? -23.034 -10.170 -50.763 1.00 47.22 162 PRO A C 1
ATOM 1327 O O . PRO A 1 162 ? -24.068 -9.838 -51.336 1.00 47.22 162 PRO A O 1
ATOM 1330 N N . PHE A 1 163 ? -22.948 -10.193 -49.436 1.00 41.00 163 PHE A N 1
ATOM 1331 C CA . PHE A 1 163 ? -23.952 -9.575 -48.569 1.00 41.00 163 PHE A CA 1
ATOM 1332 C C . PHE A 1 163 ? -23.277 -9.049 -47.307 1.00 41.00 163 PHE A C 1
ATOM 1334 O O . PHE A 1 163 ? -22.692 -9.836 -46.572 1.00 41.00 163 PHE A O 1
ATOM 1341 N N . MET A 1 164 ? -23.368 -7.732 -47.077 1.00 40.91 164 MET A N 1
ATOM 1342 C CA . MET A 1 164 ? -23.778 -7.117 -45.801 1.00 40.91 164 MET A CA 1
ATOM 1343 C C . MET A 1 164 ? -23.543 -5.590 -45.798 1.00 40.91 164 MET A C 1
ATOM 1345 O O . MET A 1 164 ? -22.417 -5.108 -45.864 1.00 40.91 164 MET A O 1
ATOM 1349 N N . MET A 1 165 ? -24.636 -4.837 -45.665 1.00 44.06 165 MET A N 1
ATOM 1350 C CA . MET A 1 165 ? -24.724 -3.595 -44.871 1.00 44.06 165 MET A CA 1
ATOM 1351 C C . MET A 1 165 ? -25.307 -3.960 -43.481 1.00 44.06 165 MET A C 1
ATOM 1353 O O . MET A 1 165 ? -25.793 -5.088 -43.361 1.00 44.06 165 MET A O 1
ATOM 1357 N N . PRO A 1 166 ? -25.437 -3.056 -42.476 1.00 48.62 166 PRO A N 1
ATOM 1358 C CA . PRO A 1 166 ? -24.864 -1.712 -42.240 1.00 48.62 166 PRO A CA 1
ATOM 1359 C C . PRO A 1 166 ? -24.183 -1.591 -40.837 1.00 48.62 166 PRO A C 1
ATOM 1361 O O . PRO A 1 166 ? -24.161 -2.562 -40.080 1.00 48.62 166 PRO A O 1
ATOM 1364 N N . PRO A 1 167 ? -23.640 -0.415 -40.436 1.00 51.19 167 PRO A N 1
ATOM 1365 C CA . PRO A 1 167 ? -23.039 -0.223 -39.116 1.00 51.19 167 PRO A CA 1
ATOM 1366 C C . PRO A 1 167 ? -24.097 0.134 -38.059 1.00 51.19 167 PRO A C 1
ATOM 1368 O O . PRO A 1 167 ? -24.820 1.118 -38.192 1.00 51.19 167 PRO A O 1
ATOM 1371 N N . GLY A 1 168 ? -24.158 -0.644 -36.979 1.00 40.16 168 GLY A N 1
ATOM 1372 C CA . GLY A 1 168 ? -24.967 -0.353 -35.796 1.00 40.16 168 GLY A CA 1
ATOM 1373 C C . GLY A 1 168 ? -24.153 -0.615 -34.535 1.00 40.16 168 GLY A C 1
ATOM 1374 O O . GLY A 1 168 ? -23.905 -1.765 -34.187 1.00 40.16 168 GLY A O 1
ATOM 1375 N N . GLY A 1 169 ? -23.699 0.449 -33.872 1.00 49.28 169 GLY A N 1
ATOM 1376 C CA . GLY A 1 169 ? -23.057 0.365 -32.559 1.00 49.28 169 GLY A CA 1
ATOM 1377 C C . GLY A 1 169 ? -24.097 0.346 -31.430 1.00 49.28 169 GLY A C 1
ATOM 1378 O O . GLY A 1 169 ? -25.123 1.018 -31.558 1.00 49.28 169 GLY A O 1
ATOM 1379 N N . PRO A 1 170 ? -23.856 -0.364 -30.312 1.00 50.09 170 PRO A N 1
ATOM 1380 C CA . PRO A 1 170 ? -24.663 -0.217 -29.110 1.00 50.09 170 PRO A CA 1
ATOM 1381 C C . PRO A 1 170 ? -24.034 0.767 -28.092 1.00 50.09 170 PRO A C 1
ATOM 1383 O O . PRO A 1 170 ? -22.811 0.910 -28.040 1.00 50.09 170 PRO A O 1
ATOM 1386 N N . PRO A 1 171 ? -24.864 1.446 -27.272 1.00 53.84 171 PRO A N 1
ATOM 1387 C CA . PRO A 1 171 ? -24.459 2.476 -26.312 1.00 53.84 171 PRO A CA 1
ATOM 1388 C C . PRO A 1 171 ? -24.232 1.905 -24.899 1.00 53.84 171 PRO A C 1
ATOM 1390 O O . PRO A 1 171 ? -24.542 0.739 -24.658 1.00 53.84 171 PRO A O 1
ATOM 1393 N N . ARG A 1 172 ? -23.839 2.798 -23.965 1.00 44.97 172 ARG A N 1
ATOM 1394 C CA . ARG A 1 172 ? -23.854 2.739 -22.472 1.00 44.97 172 ARG A CA 1
ATOM 1395 C C . ARG A 1 172 ? -22.440 2.877 -21.887 1.00 44.97 172 ARG A C 1
ATOM 1397 O O . ARG A 1 172 ? -21.494 2.379 -22.470 1.00 44.97 172 ARG A O 1
ATOM 1404 N N . MET A 1 173 ? -22.189 3.505 -20.741 1.00 46.66 173 MET A N 1
ATOM 1405 C CA . MET A 1 173 ? -22.980 4.225 -19.734 1.00 46.66 173 MET A CA 1
ATOM 1406 C C . MET A 1 173 ? -21.956 4.997 -18.880 1.00 46.66 173 MET A C 1
ATOM 1408 O O . MET A 1 173 ? -20.842 4.514 -18.684 1.00 46.66 173 MET A O 1
ATOM 1412 N N . GLY A 1 174 ? -22.328 6.167 -18.358 1.00 47.84 174 GLY A N 1
ATOM 1413 C CA . GLY A 1 174 ? -21.502 6.918 -17.412 1.00 47.84 174 GLY A CA 1
ATOM 1414 C C . GLY A 1 174 ? -21.400 6.217 -16.054 1.00 47.84 174 GLY A C 1
ATOM 1415 O O . GLY A 1 174 ? -22.406 5.765 -15.512 1.00 47.84 174 GLY A O 1
ATOM 1416 N N . GLY A 1 175 ? -20.182 6.154 -15.516 1.00 41.56 175 GLY A N 1
ATOM 1417 C CA . GLY A 1 175 ? -19.876 5.723 -14.152 1.00 41.56 175 GLY A CA 1
ATOM 1418 C C . GLY A 1 175 ? -19.158 6.839 -13.376 1.00 41.56 175 GLY A C 1
ATOM 1419 O O . GLY A 1 175 ? -18.504 7.681 -13.997 1.00 41.56 175 GLY A O 1
ATOM 1420 N N . PRO A 1 176 ? -19.314 6.892 -12.042 1.00 45.16 176 PRO A N 1
ATOM 1421 C CA . PRO A 1 176 ? -18.964 8.047 -11.220 1.00 45.16 176 PRO A CA 1
ATOM 1422 C C . PRO A 1 176 ? -17.450 8.143 -10.987 1.00 45.16 176 PRO A C 1
ATOM 1424 O O . PRO A 1 176 ? -16.770 7.140 -10.777 1.00 45.16 176 PRO A O 1
ATOM 1427 N N . GLY A 1 177 ? -16.926 9.368 -11.055 1.00 52.25 177 GLY A N 1
ATOM 1428 C CA . GLY A 1 177 ? -15.492 9.656 -11.021 1.00 52.25 177 GLY A CA 1
ATOM 1429 C C . GLY A 1 177 ? -14.787 9.268 -9.710 1.00 52.25 177 GLY A C 1
ATOM 1430 O O . GLY A 1 177 ? -15.419 9.203 -8.654 1.00 52.25 177 GLY A O 1
ATOM 1431 N N . PRO A 1 178 ? -13.461 9.042 -9.748 1.00 49.59 178 PRO A N 1
ATOM 1432 C CA . PRO A 1 178 ? -12.690 8.705 -8.561 1.00 49.59 178 PRO A CA 1
ATOM 1433 C C . PRO A 1 178 ? -12.515 9.933 -7.660 1.00 49.59 178 PRO A C 1
ATOM 1435 O O . PRO A 1 178 ? -11.966 10.965 -8.056 1.00 49.59 178 PRO A O 1
ATOM 1438 N N . GLY A 1 179 ? -12.999 9.796 -6.426 1.00 46.88 179 GLY A N 1
ATOM 1439 C CA . GLY A 1 179 ? -12.782 10.735 -5.336 1.00 46.88 179 GLY A CA 1
ATOM 1440 C C . GLY A 1 179 ? -11.295 10.942 -5.043 1.00 46.88 179 GLY A C 1
ATOM 1441 O O . GLY A 1 179 ? -10.472 10.035 -5.141 1.00 46.88 179 GLY A O 1
ATOM 1442 N N . ARG A 1 180 ? -10.974 12.188 -4.699 1.00 47.75 180 ARG A N 1
ATOM 1443 C CA . ARG A 1 180 ? -9.639 12.695 -4.378 1.00 47.75 180 ARG A CA 1
ATOM 1444 C C . ARG A 1 180 ? -8.969 11.881 -3.261 1.00 47.75 180 ARG A C 1
ATOM 1446 O O . ARG A 1 180 ? -9.527 11.746 -2.177 1.00 47.75 180 ARG A O 1
ATOM 1453 N N . MET A 1 181 ? -7.741 11.427 -3.509 1.00 50.56 181 MET A N 1
ATOM 1454 C CA . MET A 1 181 ? -6.802 10.996 -2.466 1.00 50.56 181 MET A CA 1
ATOM 1455 C C . MET A 1 181 ? -6.466 12.171 -1.524 1.00 50.56 181 MET A C 1
ATOM 1457 O 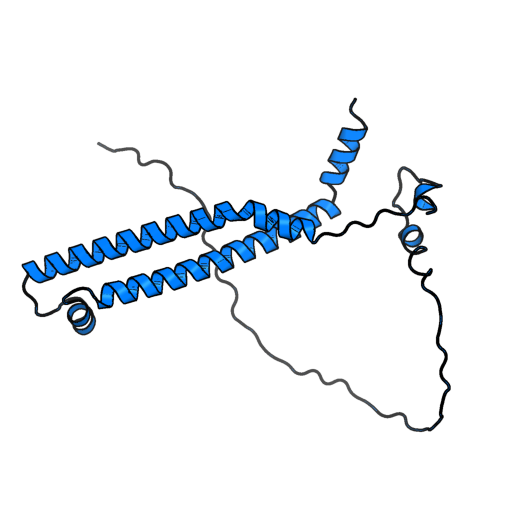O . MET A 1 181 ? -6.279 13.289 -2.016 1.00 50.56 181 MET A O 1
ATOM 1461 N N . PRO A 1 182 ? -6.327 11.956 -0.203 1.00 52.84 182 PRO A N 1
ATOM 1462 C CA . PRO A 1 182 ? -5.703 12.937 0.678 1.00 52.84 182 PRO A CA 1
ATOM 1463 C C . PRO A 1 182 ? -4.168 12.939 0.484 1.00 52.84 182 PRO A C 1
ATOM 1465 O O . PRO A 1 182 ? -3.578 11.876 0.267 1.00 52.84 182 PRO A O 1
ATOM 1468 N N . PRO A 1 183 ? -3.506 14.111 0.534 1.00 55.12 183 PRO A N 1
ATOM 1469 C CA . PRO A 1 183 ? -2.063 14.228 0.338 1.00 55.12 183 PRO A CA 1
ATOM 1470 C C . PRO A 1 183 ? -1.270 13.759 1.573 1.00 55.12 183 PRO A C 1
ATOM 1472 O O . PRO A 1 183 ? -1.799 13.774 2.688 1.00 55.12 183 PRO A O 1
ATOM 1475 N N . PRO A 1 184 ? 0.010 13.382 1.406 1.00 50.16 184 PRO A N 1
ATOM 1476 C CA . PRO A 1 184 ? 0.852 12.946 2.506 1.00 50.16 184 PRO A CA 1
ATOM 1477 C C . PRO A 1 184 ? 1.640 14.123 3.128 1.00 50.16 184 PRO A C 1
ATOM 1479 O O . PRO A 1 184 ? 2.163 14.977 2.420 1.00 50.16 184 PRO A O 1
ATOM 1482 N N . PHE A 1 185 ? 1.764 14.083 4.460 1.00 48.78 185 PHE A N 1
ATOM 1483 C CA . PHE A 1 185 ? 2.680 14.829 5.347 1.00 48.78 185 PHE A CA 1
ATOM 1484 C C . PHE A 1 185 ? 2.362 16.284 5.746 1.00 48.78 185 PHE A C 1
ATOM 1486 O O . PHE A 1 185 ? 2.648 17.233 5.026 1.00 48.78 185 PHE A O 1
ATOM 1493 N N . ALA A 1 186 ? 1.955 16.439 7.014 1.00 40.28 186 ALA A N 1
ATOM 1494 C CA . ALA A 1 186 ? 2.453 17.476 7.926 1.00 40.28 186 ALA A CA 1
ATOM 1495 C C . ALA A 1 186 ? 2.240 17.023 9.386 1.00 40.28 186 ALA A C 1
ATOM 1497 O O . ALA A 1 186 ? 1.346 17.499 10.079 1.00 40.28 186 ALA A O 1
ATOM 1498 N N . MET A 1 187 ? 3.044 16.064 9.859 1.00 45.28 187 MET A N 1
ATOM 1499 C CA . MET A 1 187 ? 3.200 15.835 11.297 1.00 45.28 187 MET A CA 1
ATOM 1500 C C . MET A 1 187 ? 4.543 16.425 11.707 1.00 45.28 187 MET A C 1
ATOM 1502 O O . MET A 1 187 ? 5.595 15.840 11.470 1.00 45.28 187 MET A O 1
ATOM 1506 N N . GLY A 1 188 ? 4.490 17.635 12.254 1.00 41.53 188 GLY A N 1
ATOM 1507 C CA . GLY A 1 188 ? 5.658 18.367 12.710 1.00 41.53 188 GLY A CA 1
ATOM 1508 C C . GLY A 1 188 ? 5.250 19.573 13.546 1.00 41.53 188 GLY A C 1
ATOM 1509 O O . GLY A 1 188 ? 4.785 20.566 13.006 1.00 41.53 188 GLY A O 1
ATOM 1510 N N . MET A 1 189 ? 5.498 19.457 14.851 1.00 44.19 189 MET A N 1
ATOM 1511 C CA . MET A 1 189 ? 5.603 20.528 15.850 1.00 44.19 189 MET A CA 1
ATOM 1512 C C . MET A 1 189 ? 4.305 21.117 16.425 1.00 44.19 189 MET A C 1
ATOM 1514 O O . MET A 1 189 ? 3.724 22.071 15.922 1.00 44.19 189 MET A O 1
ATOM 1518 N N . ARG A 1 190 ? 3.955 20.612 17.616 1.00 46.75 190 ARG A N 1
ATOM 1519 C CA . ARG A 1 190 ? 3.430 21.446 18.707 1.00 46.75 190 ARG A CA 1
ATOM 1520 C C . ARG A 1 190 ? 4.591 22.285 19.260 1.00 46.75 190 ARG A C 1
ATOM 1522 O O . ARG A 1 190 ? 5.581 21.679 19.670 1.00 46.75 190 ARG A O 1
ATOM 1529 N N . PRO A 1 191 ? 4.464 23.610 19.393 1.00 48.34 191 PRO A N 1
ATOM 1530 C CA . PRO A 1 191 ? 5.123 24.344 20.458 1.00 48.34 191 PRO A CA 1
ATOM 1531 C C . PRO A 1 191 ? 4.138 24.516 21.621 1.00 48.34 191 PRO A C 1
ATOM 1533 O O . PRO A 1 191 ? 2.955 24.791 21.419 1.00 48.34 191 PRO A O 1
ATOM 1536 N N . GLY A 1 192 ? 4.626 24.301 22.842 1.00 38.75 192 GLY A N 1
ATOM 1537 C CA . GLY A 1 192 ? 3.892 24.621 24.060 1.00 38.75 192 GLY A CA 1
ATOM 1538 C C . GLY A 1 192 ? 3.605 26.118 24.160 1.00 38.75 192 GLY A C 1
ATOM 1539 O O . GLY A 1 192 ? 4.430 26.940 23.766 1.00 38.75 192 GLY A O 1
ATOM 1540 N N . GLY A 1 193 ? 2.432 26.443 24.693 1.00 44.31 193 GLY A N 1
ATOM 1541 C CA . GLY A 1 193 ? 2.085 27.774 25.173 1.00 44.31 193 GLY A CA 1
ATOM 1542 C C . GLY A 1 193 ? 1.954 27.731 26.691 1.00 44.31 193 GLY A C 1
ATOM 1543 O O . GLY A 1 193 ? 1.300 26.827 27.220 1.00 44.31 193 GLY A O 1
ATOM 1544 N N . PHE A 1 194 ? 2.633 28.672 27.342 1.00 41.66 194 PHE A N 1
ATOM 1545 C CA . PHE A 1 194 ? 2.185 29.265 28.599 1.00 41.66 194 PHE A CA 1
ATOM 1546 C C . PHE A 1 194 ? 0.904 30.066 28.351 1.00 41.66 194 PHE A C 1
ATOM 1548 O O . PHE A 1 194 ? 0.773 30.605 27.225 1.00 41.66 194 PHE A O 1
#

Secondary structure (DSSP, 8-state):
--HHHHHHHHHHTSHHHHHHHHHHHHHHHHHHHHHHHHHHHHHHHHHHHHHHHSTTHHHHHHTTT--S--HHHHHHHHHHHHHHHHHHHHHHHHHHHHHHHTHHHHHHHHHHT----PPPTTSHHHHSPPPSSPPPGGGGTGGGG-S----------------------------PPPPPPPPP-----PPP--

Radius of gyration: 32.16 Å; Cα contacts (8 Å, |Δi|>4): 72; chains: 1; bounding box: 66×57×91 Å

pLDDT: mean 79.04, std 22.87, range [34.34, 98.5]

Mean predicted aligned error: 15.74 Å